Protein AF-A0A5C6Y4M3-F1 (afdb_monomer)

pLDDT: mean 87.72, std 12.0, range [37.81, 97.75]

Sequence (246 aa):
MGRNIFGIDFGSVAFAIKKIASNNAIGSYFRLHERNFQHILYEDIEKLFLFSNGKIDYKYNFNKYRGDEGITEEGTEIGQKLFYPNMPQTNFVKIPGSPIFYWVSMHTIETFQGTVLNEIAKAKAGLQTGKNALFVRDWSEVDFRKTSIKSSELSDKWFPYCKGGGNNKWYGLNSFLVDWEDNGKRIHEYNNIPLNYSGAPVRAKQFYFKEGLSYSLINSTGNFCARYIKGGGIFDNGGPTFLVMI

Nearest PDB structures (foldseek):
  8c45-assembly2_B  TM=6.248E-01  e=3.379E-14  Salmonella enterica subs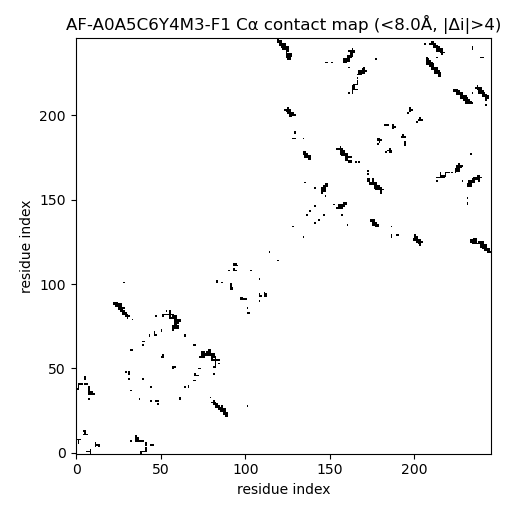p. enterica serovar Typhimurium str. D23580
  8c45-assembly1_A  TM=5.771E-01  e=3.590E-14  Salmonella enterica subsp. enterica serovar Typhimurium str. D23580
  8q56-assembly1_A-2  TM=5.219E-01  e=4.575E-14  Salmonella enterica subsp. enterica serovar Typhimurium str. D23580
  8zek-assembly1_A  TM=7.023E-01  e=1.542E-10  Escherichia coli

Radius of gyration: 26.68 Å; Cα contacts (8 Å, |Δi|>4): 438; chains: 1; bounding box: 62×32×72 Å

Foldseek 3Di:
DADDCQDLAPPNDDDDDDPDDDQQDFDKFFDLDDDRPQDEHVVLSVLSCVLLVVPQPAFAASVPDDNVVGADSNHDPDHDGTIQGGHRQVLQVLAVVSDPDRPDDPVVSVVSVDDDLVVWWDWDAAADLVDCVVWKDFCVVDDVVLECPPHLDLRHQWWFEAAADDQDAAADPRGMTTGCHPNNVVSCVVVVHDSPDQDPRGHPSVQAQAWWWWWAPDYPVPDTHIYTDRGRGTYHRRTTTTGTPD

Solvent-accessible surface area (backbone atoms only — not comparable to full-atom values): 14523 Å² total; per-residue (Å²): 130,44,84,61,91,72,13,50,66,88,66,55,76,85,80,90,81,72,101,66,93,58,90,81,39,62,43,71,47,75,49,90,67,92,58,86,77,55,88,56,55,56,72,43,46,50,48,53,50,64,53,18,61,95,31,64,84,34,18,43,40,73,88,72,64,42,87,88,79,54,74,67,81,82,52,32,98,65,51,49,67,26,35,41,69,76,39,53,56,64,59,27,67,46,34,90,91,45,55,90,69,78,86,61,54,70,68,64,47,52,58,60,71,51,82,60,62,76,83,51,29,47,80,41,57,26,38,47,72,90,43,53,90,81,41,46,41,51,61,86,77,50,68,68,92,34,30,34,85,88,45,91,54,94,80,31,33,33,28,44,27,41,55,35,50,71,77,58,59,61,51,76,72,81,50,33,24,28,57,44,32,82,81,22,45,68,49,25,61,75,67,75,46,63,82,87,60,58,47,91,47,47,21,56,58,94,54,50,38,48,42,33,40,33,27,38,70,60,60,92,82,80,61,94,30,44,22,58,40,89,36,65,28,38,40,18,55,44,10,26,27,36,32,60,71,123

Structure (mmCIF, N/CA/C/O backbone):
data_AF-A0A5C6Y4M3-F1
#
_entry.id   AF-A0A5C6Y4M3-F1
#
loop_
_atom_site.group_PDB
_atom_site.id
_atom_site.type_symbol
_atom_site.label_atom_id
_atom_site.label_alt_id
_atom_site.label_comp_id
_atom_site.label_asym_id
_atom_site.label_entity_id
_atom_site.label_seq_id
_atom_site.pdbx_PDB_ins_code
_atom_site.Cartn_x
_atom_site.Cartn_y
_atom_site.Cartn_z
_atom_site.occupancy
_atom_site.B_iso_or_equiv
_atom_site.auth_seq_id
_atom_site.auth_comp_id
_atom_site.auth_asym_id
_atom_site.auth_atom_id
_atom_site.pdbx_PDB_model_num
ATOM 1 N N . MET A 1 1 ? -3.531 -10.534 35.417 1.00 43.53 1 MET A N 1
ATOM 2 C CA . MET A 1 1 ? -4.444 -11.144 34.428 1.00 43.53 1 MET A CA 1
ATOM 3 C C . MET A 1 1 ? -5.848 -10.709 34.798 1.00 43.53 1 MET A C 1
ATOM 5 O O . MET A 1 1 ? -6.243 -10.959 35.933 1.00 43.53 1 MET A O 1
ATOM 9 N N . GLY A 1 2 ? -6.552 -10.001 33.915 1.00 37.81 2 GLY A N 1
ATOM 10 C CA . GLY A 1 2 ? -7.871 -9.440 34.213 1.00 37.81 2 GLY A CA 1
ATOM 11 C C . GLY A 1 2 ? -8.941 -10.524 34.128 1.00 37.81 2 GLY A C 1
ATOM 12 O O . GLY A 1 2 ? -9.478 -10.781 33.057 1.00 37.81 2 GLY A O 1
ATOM 13 N N . ARG A 1 3 ? -9.236 -11.185 35.249 1.00 39.69 3 ARG A N 1
ATOM 14 C CA . ARG A 1 3 ? -10.370 -12.111 35.378 1.00 39.69 3 ARG A CA 1
ATOM 15 C C . ARG A 1 3 ? -11.576 -11.305 35.856 1.00 39.69 3 ARG A C 1
ATOM 17 O O . ARG A 1 3 ? -11.486 -10.815 36.971 1.00 39.69 3 ARG A O 1
ATOM 24 N N . ASN A 1 4 ? -12.615 -11.125 35.023 1.00 38.78 4 ASN A N 1
ATOM 25 C CA . ASN A 1 4 ? -14.010 -10.733 35.351 1.00 38.78 4 ASN A CA 1
ATOM 26 C C . ASN A 1 4 ? -14.785 -10.301 34.076 1.00 38.78 4 ASN A C 1
ATOM 28 O O . ASN A 1 4 ? -14.243 -10.356 32.977 1.00 38.78 4 ASN A O 1
ATOM 32 N N . ILE A 1 5 ? -16.052 -9.877 34.228 1.00 44.84 5 ILE A N 1
ATOM 33 C CA . ILE A 1 5 ? -17.027 -9.469 33.180 1.00 44.84 5 ILE A CA 1
ATOM 34 C C . ILE A 1 5 ? -16.471 -8.437 32.174 1.00 44.84 5 ILE A C 1
ATOM 36 O O . ILE A 1 5 ? -16.882 -8.416 31.017 1.00 44.84 5 ILE A O 1
ATOM 40 N N . PHE A 1 6 ? -15.507 -7.620 32.598 1.00 48.62 6 PHE A N 1
ATOM 41 C CA . PHE A 1 6 ? -14.835 -6.606 31.780 1.00 48.62 6 PHE A CA 1
ATOM 42 C C . PHE A 1 6 ? -13.374 -6.972 31.452 1.00 48.62 6 PHE A C 1
ATOM 44 O O . PHE A 1 6 ? -12.541 -6.100 31.235 1.00 48.62 6 PHE A O 1
ATOM 51 N N . GLY A 1 7 ? -13.025 -8.261 31.456 1.00 45.09 7 GLY A N 1
ATOM 52 C CA . GLY A 1 7 ? -11.676 -8.734 31.155 1.00 45.09 7 GLY A CA 1
ATOM 53 C C . GLY A 1 7 ? -11.317 -8.587 29.675 1.00 45.09 7 GLY A C 1
ATOM 54 O O . GLY A 1 7 ? -12.019 -9.074 28.794 1.00 45.09 7 GLY A O 1
ATOM 55 N N . ILE A 1 8 ? -10.173 -7.967 29.400 1.00 55.72 8 ILE A N 1
ATOM 56 C CA . ILE A 1 8 ? -9.600 -7.829 28.051 1.00 55.72 8 ILE A CA 1
ATOM 57 C C . ILE A 1 8 ? -9.037 -9.146 27.481 1.00 55.72 8 ILE A C 1
ATOM 59 O O . ILE A 1 8 ? -8.700 -9.242 26.297 1.00 55.72 8 ILE A O 1
ATOM 63 N N . ASP A 1 9 ? -8.928 -10.169 28.328 1.00 47.44 9 ASP A N 1
ATOM 64 C CA . ASP A 1 9 ? -8.468 -11.490 27.934 1.00 47.44 9 ASP A CA 1
ATOM 65 C C . ASP A 1 9 ? -9.579 -12.150 27.093 1.00 47.44 9 ASP A C 1
ATOM 67 O O . ASP A 1 9 ? -10.699 -12.341 27.558 1.00 47.44 9 ASP A O 1
ATOM 71 N N . PHE A 1 10 ? -9.259 -12.447 25.827 1.00 45.31 10 PHE A N 1
ATOM 72 C CA . PHE A 1 10 ? -10.144 -12.974 24.768 1.00 45.31 10 PHE A CA 1
ATOM 73 C C . PHE A 1 10 ? -11.167 -12.017 24.135 1.00 45.31 10 PHE A C 1
ATOM 75 O O . PHE A 1 10 ? -12.059 -12.473 23.423 1.00 45.31 10 PHE A O 1
ATOM 82 N N . GLY A 1 11 ? -11.008 -10.699 24.284 1.00 47.62 11 GLY A N 1
ATOM 83 C CA . GLY A 1 11 ? -11.883 -9.754 23.581 1.00 47.62 11 GLY A CA 1
ATOM 84 C C . GLY A 1 11 ? -13.322 -9.804 24.091 1.00 47.62 11 GLY A C 1
ATOM 85 O O . GLY A 1 11 ? -14.257 -9.831 23.293 1.00 47.62 11 GLY A O 1
ATOM 86 N N . SER A 1 12 ? -13.502 -9.840 25.416 1.00 51.59 12 SER A N 1
ATOM 87 C CA . SER A 1 12 ? -14.826 -9.783 26.034 1.00 51.59 12 SER A CA 1
ATOM 88 C C . SER A 1 12 ? -15.532 -8.488 25.628 1.00 51.59 12 SER A C 1
ATOM 90 O O . SER A 1 12 ? -15.205 -7.400 26.097 1.00 51.59 12 SER A O 1
ATOM 92 N N . VAL A 1 13 ? -16.504 -8.611 24.726 1.00 60.28 13 VAL A N 1
ATOM 93 C CA . VAL A 1 13 ? -17.412 -7.533 24.340 1.00 60.28 13 VAL A CA 1
ATOM 94 C C . VAL A 1 13 ? -18.703 -7.728 25.124 1.00 60.28 13 VAL A C 1
ATOM 96 O O . VAL A 1 13 ? -19.425 -8.698 24.903 1.00 60.28 13 VAL A O 1
ATOM 99 N N . ALA A 1 14 ? -19.014 -6.806 26.034 1.00 64.62 14 ALA A N 1
ATOM 100 C CA . ALA A 1 14 ? -20.332 -6.742 26.652 1.00 64.62 14 ALA A CA 1
ATOM 101 C C . ALA A 1 14 ? -21.274 -5.941 25.743 1.00 64.62 14 ALA A C 1
ATOM 103 O O . ALA A 1 14 ? -20.959 -4.821 25.338 1.00 64.62 14 ALA A O 1
ATOM 104 N N . PHE A 1 15 ? -22.434 -6.507 25.418 1.00 72.56 15 PHE A N 1
ATOM 105 C CA . PHE A 1 15 ? -23.469 -5.845 24.628 1.00 72.56 15 PHE A CA 1
ATOM 106 C C . PHE A 1 15 ? -24.803 -5.860 25.371 1.00 72.56 15 PHE A C 1
ATOM 108 O O . PHE A 1 15 ? -25.206 -6.868 25.946 1.00 72.56 15 PHE A O 1
ATOM 115 N N . ALA A 1 16 ? -25.522 -4.742 25.308 1.00 75.31 16 ALA A N 1
ATOM 116 C CA . ALA A 1 16 ? -26.936 -4.682 25.643 1.00 75.31 16 ALA A CA 1
ATOM 117 C C . ALA A 1 16 ? -27.720 -4.610 24.329 1.00 75.31 16 ALA A C 1
ATOM 119 O O . ALA A 1 16 ? -27.619 -3.629 23.592 1.00 75.31 16 ALA A O 1
ATOM 120 N N . ILE A 1 17 ? -28.469 -5.667 24.006 1.00 77.44 17 ILE A N 1
ATOM 121 C CA . ILE A 1 17 ? -29.239 -5.756 22.760 1.00 77.44 17 ILE A CA 1
ATOM 122 C C . ILE A 1 17 ? -30.721 -5.600 23.077 1.00 77.44 17 ILE A C 1
ATOM 124 O O . ILE A 1 17 ? -31.262 -6.254 23.967 1.00 77.44 17 ILE A O 1
ATOM 128 N N . LYS A 1 18 ? -31.404 -4.773 22.287 1.00 78.94 18 LYS A N 1
ATOM 129 C CA . LYS A 1 18 ? -32.864 -4.729 22.255 1.00 78.94 18 LYS A CA 1
ATOM 130 C C . LYS A 1 18 ? -33.351 -5.677 21.159 1.00 78.94 18 LYS A C 1
ATOM 132 O O . LYS A 1 18 ? -32.895 -5.574 20.025 1.00 78.94 18 LYS A O 1
ATOM 137 N N . LYS A 1 19 ? -34.283 -6.585 21.471 1.00 81.94 19 LYS A N 1
ATOM 138 C CA . LYS A 1 19 ? -34.870 -7.538 20.506 1.00 81.94 19 LYS A CA 1
ATOM 139 C C . LYS A 1 19 ? -35.819 -6.827 19.525 1.00 81.94 19 LYS A C 1
ATOM 141 O O . LYS A 1 19 ? -37.033 -6.985 19.605 1.00 81.94 19 LYS A O 1
ATOM 146 N N . ILE A 1 20 ? -35.272 -5.996 18.639 1.00 80.12 20 ILE A N 1
ATOM 147 C CA . ILE A 1 20 ? -36.002 -5.234 17.620 1.00 80.12 20 ILE A CA 1
ATOM 148 C C . ILE A 1 20 ? -35.180 -5.226 16.331 1.00 80.12 20 ILE A C 1
ATOM 150 O O . ILE A 1 20 ? -34.016 -4.835 16.344 1.00 80.12 20 ILE A O 1
ATOM 154 N N . ALA A 1 21 ? -35.801 -5.602 15.213 1.00 78.88 21 ALA A N 1
ATOM 155 C CA . ALA A 1 21 ? -35.244 -5.371 13.886 1.00 78.88 21 ALA A CA 1
ATOM 156 C C . ALA A 1 21 ? -35.621 -3.953 13.430 1.00 78.88 21 ALA A C 1
ATOM 158 O O . ALA A 1 21 ? -36.802 -3.622 13.343 1.00 78.88 21 ALA A O 1
ATOM 159 N N . SER A 1 22 ? -34.628 -3.099 13.183 1.00 84.75 22 SER A N 1
ATOM 160 C CA . SER A 1 22 ? -34.846 -1.733 12.701 1.00 84.75 22 SER A CA 1
ATOM 161 C C . SER A 1 22 ? -33.682 -1.273 11.834 1.00 84.75 22 SER A C 1
ATOM 163 O O . SER A 1 22 ? -32.528 -1.344 12.251 1.00 84.75 22 SER A O 1
ATOM 165 N N . ASN A 1 23 ? -33.994 -0.724 10.660 1.00 83.56 23 ASN A N 1
ATOM 166 C CA . ASN A 1 23 ? -33.001 -0.100 9.778 1.00 83.56 23 ASN A CA 1
ATOM 167 C C . ASN A 1 23 ? -32.484 1.240 10.327 1.00 83.56 23 ASN A C 1
ATOM 169 O O . ASN A 1 23 ? -31.436 1.716 9.902 1.00 83.56 23 ASN A O 1
ATOM 173 N N . ASN A 1 24 ? -33.188 1.813 11.308 1.00 89.00 24 ASN A N 1
ATOM 174 C CA . ASN A 1 24 ? -32.801 3.039 12.006 1.00 89.00 24 ASN A CA 1
ATOM 175 C C . ASN A 1 24 ? -32.163 2.737 13.372 1.00 89.00 24 ASN A C 1
ATOM 177 O O . ASN A 1 24 ? -32.081 3.618 14.226 1.00 89.00 24 ASN A O 1
ATOM 181 N N . ALA A 1 25 ? -31.762 1.484 13.618 1.00 90.12 25 ALA A N 1
ATOM 182 C CA . ALA A 1 25 ? -31.087 1.121 14.853 1.00 90.12 25 ALA A CA 1
ATOM 183 C C . ALA A 1 25 ? -29.758 1.879 14.969 1.00 90.12 25 ALA A C 1
ATOM 185 O O . ALA A 1 25 ? -28.919 1.848 14.065 1.00 90.12 25 ALA A O 1
ATOM 186 N N . ILE A 1 26 ? -29.567 2.519 16.118 1.00 91.75 26 ILE A N 1
ATOM 187 C CA . ILE A 1 26 ? -28.319 3.164 16.511 1.00 91.75 26 ILE A CA 1
ATOM 188 C C . ILE A 1 26 ? -27.758 2.465 17.745 1.00 91.75 26 ILE A C 1
ATOM 190 O O . ILE A 1 26 ? -28.511 1.985 18.593 1.00 91.75 26 ILE A O 1
ATOM 194 N N . GLY A 1 27 ? -26.435 2.391 17.826 1.00 90.75 27 GLY A N 1
ATOM 195 C CA . GLY A 1 27 ? -25.715 1.837 18.965 1.00 90.75 27 GLY A CA 1
ATOM 196 C C . GLY A 1 27 ? -24.754 2.856 19.557 1.00 90.75 27 GLY A C 1
ATOM 197 O O . GLY A 1 27 ? -24.280 3.758 18.864 1.00 90.75 27 GLY A O 1
ATOM 198 N N . SER A 1 28 ? -24.459 2.678 20.839 1.00 92.62 28 SER A N 1
ATOM 199 C CA . SER A 1 28 ? -23.389 3.386 21.533 1.00 92.62 28 SER A CA 1
ATOM 200 C C . SER A 1 28 ? -22.317 2.380 21.912 1.00 92.62 28 SER A C 1
ATOM 202 O O . SER A 1 28 ? -22.627 1.332 22.478 1.00 92.62 28 SER A O 1
ATOM 204 N N . TYR A 1 29 ? -21.068 2.692 21.588 1.00 91.88 29 TYR A N 1
ATOM 205 C CA . TYR A 1 29 ? -19.949 1.770 21.747 1.00 91.88 29 TYR A CA 1
ATOM 206 C C . TYR A 1 29 ? -18.833 2.375 22.579 1.00 91.88 29 TYR A C 1
ATOM 208 O O . TYR A 1 29 ? -18.600 3.584 22.547 1.00 91.88 29 TYR A O 1
ATOM 216 N N . PHE A 1 30 ? -18.115 1.502 23.281 1.00 91.75 30 PHE A N 1
ATOM 217 C CA . PHE A 1 30 ? -17.005 1.870 24.145 1.00 91.75 30 PHE A CA 1
ATOM 218 C C . PHE A 1 30 ? -15.740 1.137 23.720 1.00 91.75 30 PHE A C 1
ATOM 220 O O . PHE A 1 30 ? -15.765 -0.071 23.495 1.00 91.75 30 PHE A O 1
ATOM 227 N N . ARG A 1 31 ? -14.622 1.849 23.599 1.00 90.25 31 ARG A N 1
ATOM 228 C CA . ARG A 1 31 ? -13.303 1.264 23.332 1.00 90.25 31 ARG A CA 1
ATOM 229 C C . ARG A 1 31 ? -12.427 1.372 24.573 1.00 90.25 31 ARG A C 1
ATOM 231 O O . ARG A 1 31 ? -11.609 2.273 24.675 1.00 90.25 31 ARG A O 1
ATOM 238 N N . LEU A 1 32 ? -12.620 0.454 25.515 1.00 90.38 32 LEU A N 1
ATOM 239 C CA . LEU A 1 32 ? -11.992 0.500 26.844 1.00 90.38 32 LEU A CA 1
ATOM 240 C C . LEU A 1 32 ? -10.573 -0.094 26.886 1.00 90.38 32 LEU A C 1
ATOM 242 O O . LEU A 1 32 ? -10.032 -0.326 27.962 1.00 90.38 32 LEU A O 1
ATOM 246 N N . HIS A 1 33 ? -9.973 -0.349 25.724 1.00 87.44 33 HIS A N 1
ATOM 247 C CA . HIS A 1 33 ? -8.602 -0.821 25.594 1.00 87.44 33 HIS A CA 1
ATOM 248 C C . HIS A 1 33 ? -8.018 -0.509 24.211 1.00 87.44 33 HIS A C 1
ATOM 250 O O . HIS A 1 33 ? -8.746 -0.387 23.219 1.00 87.44 33 HIS A O 1
ATOM 256 N N . GLU A 1 34 ? -6.687 -0.446 24.121 1.00 85.50 34 GLU A N 1
ATOM 257 C CA . GLU A 1 34 ? -6.001 -0.111 22.870 1.00 85.50 34 GLU A CA 1
ATOM 258 C C . GLU A 1 34 ? -5.626 -1.349 22.048 1.00 85.50 34 GLU A C 1
ATOM 260 O O . GLU A 1 34 ? -5.798 -1.356 20.824 1.00 85.50 34 GLU A O 1
ATOM 265 N N . ARG A 1 35 ? -5.146 -2.404 22.716 1.00 80.69 35 ARG A N 1
ATOM 266 C CA . ARG A 1 35 ? -4.603 -3.620 22.089 1.00 80.69 35 ARG A CA 1
ATOM 267 C C . ARG A 1 35 ? -5.063 -4.886 22.803 1.00 80.69 35 ARG A C 1
ATOM 269 O O . ARG A 1 35 ? -5.410 -4.845 23.978 1.00 80.69 35 ARG A O 1
ATOM 276 N N . ASN A 1 36 ? -5.023 -6.010 22.095 1.00 73.06 36 ASN A N 1
ATOM 277 C CA . ASN A 1 36 ? -5.262 -7.322 22.696 1.00 73.06 36 ASN A CA 1
ATOM 278 C C . ASN A 1 36 ? -4.203 -7.608 23.775 1.00 73.06 36 ASN A C 1
ATOM 280 O O . ASN A 1 36 ? -3.047 -7.208 23.619 1.00 73.06 36 ASN A O 1
ATOM 284 N N . PHE A 1 37 ? -4.592 -8.308 24.845 1.00 71.38 37 PHE A N 1
ATOM 285 C CA . PHE A 1 37 ? -3.710 -8.691 25.961 1.00 71.38 37 PHE A CA 1
ATOM 286 C C . PHE A 1 37 ? -3.059 -7.515 26.715 1.00 71.38 37 PHE A C 1
ATOM 288 O O . PHE A 1 37 ? -1.942 -7.620 27.221 1.00 71.38 37 PHE A O 1
ATOM 295 N N . GLN A 1 38 ? -3.739 -6.371 26.802 1.00 78.94 38 GLN A N 1
ATOM 296 C CA . GLN A 1 38 ? -3.293 -5.250 27.628 1.00 78.94 38 GLN A CA 1
ATOM 297 C C . GLN A 1 38 ? -3.811 -5.383 29.059 1.00 78.94 38 GLN A C 1
ATOM 299 O O . GLN A 1 38 ? -5.000 -5.262 29.301 1.00 78.94 38 GLN A O 1
ATOM 304 N N . HIS A 1 39 ? -2.923 -5.588 30.028 1.00 82.69 39 HIS A N 1
ATOM 305 C CA . HIS A 1 39 ? -3.339 -5.711 31.422 1.00 82.69 39 HIS A CA 1
ATOM 306 C C . HIS A 1 39 ? -3.865 -4.381 31.989 1.00 82.69 39 HIS A C 1
ATOM 308 O O . HIS A 1 39 ? -3.091 -3.441 32.157 1.00 82.69 39 HIS A O 1
ATOM 314 N N . ILE A 1 40 ? -5.157 -4.335 32.318 1.00 87.00 40 ILE A N 1
ATOM 315 C CA . ILE A 1 40 ? -5.829 -3.234 33.022 1.00 87.00 40 ILE A CA 1
ATOM 316 C C . ILE A 1 40 ? -6.649 -3.856 34.156 1.00 87.00 40 ILE A C 1
ATOM 318 O O . ILE A 1 40 ? -7.274 -4.902 33.956 1.00 87.00 40 ILE A O 1
ATOM 322 N N . LEU A 1 41 ? -6.602 -3.261 35.350 1.00 87.62 41 LEU A N 1
ATOM 323 C CA . LEU A 1 41 ? -7.431 -3.685 36.480 1.00 87.62 41 LEU A CA 1
ATOM 324 C C . LEU A 1 41 ? -8.915 -3.490 36.138 1.00 87.62 41 LEU A C 1
ATOM 326 O O . LEU A 1 41 ? -9.281 -2.538 35.451 1.00 87.62 41 LEU A O 1
ATOM 330 N N . TYR A 1 42 ? -9.782 -4.401 36.580 1.00 85.75 42 TYR A N 1
ATOM 331 C CA . TYR A 1 42 ? -11.191 -4.361 36.174 1.00 85.75 42 TYR A CA 1
ATOM 332 C C . TYR A 1 42 ? -11.918 -3.148 36.772 1.00 85.75 42 TYR A C 1
ATOM 334 O O . TYR A 1 42 ? -12.774 -2.574 36.104 1.00 85.75 42 TYR A O 1
ATOM 342 N N . GLU A 1 43 ? -11.521 -2.705 37.967 1.00 87.94 43 GLU A N 1
ATOM 343 C CA . GLU A 1 43 ? -11.998 -1.476 38.611 1.00 87.94 43 GLU A CA 1
ATOM 344 C C . GLU A 1 43 ? -11.643 -0.232 37.787 1.00 87.94 43 GLU A C 1
ATOM 346 O O . GLU A 1 43 ? -12.392 0.740 37.727 1.00 87.94 43 GLU A O 1
ATOM 351 N N . ASP A 1 44 ? -10.498 -0.258 37.112 1.00 91.62 44 ASP A N 1
ATOM 352 C CA . ASP A 1 44 ? -10.061 0.834 36.250 1.00 91.62 44 ASP A CA 1
ATOM 353 C C . ASP A 1 44 ? -10.772 0.809 34.891 1.00 91.62 44 ASP A C 1
ATOM 355 O O . ASP A 1 44 ? -11.078 1.864 34.338 1.00 91.62 44 ASP A O 1
ATOM 359 N N . ILE A 1 45 ? -11.116 -0.373 34.372 1.00 89.62 45 ILE A N 1
ATOM 360 C CA . ILE A 1 45 ? -11.985 -0.499 33.191 1.00 89.62 45 ILE A CA 1
ATOM 361 C C . ILE A 1 45 ? -13.394 0.028 33.503 1.00 89.62 45 ILE A C 1
ATOM 363 O O . ILE A 1 45 ? -13.975 0.745 32.685 1.00 89.62 45 ILE A O 1
ATOM 367 N N . GLU A 1 46 ? -13.925 -0.277 34.688 1.00 89.75 46 GLU A N 1
ATOM 368 C CA . GLU A 1 46 ? -15.189 0.278 35.181 1.00 89.75 46 GLU A CA 1
ATOM 369 C C . GLU A 1 46 ? -15.135 1.811 35.247 1.00 89.75 46 GLU A C 1
ATOM 371 O O . GLU A 1 46 ? -16.007 2.479 34.685 1.00 89.75 46 GLU A O 1
ATOM 376 N N . LYS A 1 47 ? -14.081 2.386 35.840 1.00 93.12 47 LYS A N 1
ATOM 377 C CA . LYS A 1 47 ? -13.865 3.844 35.848 1.00 93.12 47 LYS A CA 1
ATOM 378 C C . LYS A 1 47 ? -13.818 4.427 34.439 1.00 93.12 47 LYS A C 1
ATOM 380 O O . LYS A 1 47 ? -14.502 5.409 34.172 1.00 93.12 47 LYS A O 1
ATOM 385 N N . LEU A 1 48 ? -13.064 3.820 33.517 1.00 93.62 48 LEU A N 1
ATOM 386 C CA . LEU A 1 48 ? -12.996 4.274 32.121 1.00 93.62 48 LEU A CA 1
ATOM 387 C C . LEU A 1 48 ? -14.379 4.287 31.459 1.00 93.62 48 LEU A C 1
ATOM 389 O O . LEU A 1 48 ? -14.705 5.231 30.737 1.00 93.62 48 LEU A O 1
ATOM 393 N N . PHE A 1 49 ? -15.206 3.269 31.706 1.00 92.56 49 PHE A N 1
ATOM 394 C CA . PHE A 1 49 ? -16.587 3.243 31.228 1.00 92.56 49 PHE A CA 1
ATOM 395 C C . PHE A 1 49 ? -17.407 4.392 31.825 1.00 92.56 49 PHE A C 1
ATOM 397 O O . PHE A 1 49 ? -17.990 5.170 31.071 1.00 92.56 49 PHE A O 1
ATOM 404 N N . LEU A 1 50 ? -17.413 4.540 33.152 1.00 94.50 50 LEU A N 1
ATOM 405 C CA . LEU A 1 50 ? -18.194 5.567 33.847 1.00 94.50 50 LEU A CA 1
ATOM 406 C C . LEU A 1 50 ? -17.776 6.987 33.444 1.00 94.50 50 LEU A C 1
ATOM 408 O O . LEU A 1 50 ? -18.635 7.813 33.142 1.00 94.50 50 LEU A O 1
ATOM 412 N N . PHE A 1 51 ? -16.472 7.261 33.375 1.00 95.56 51 PHE A N 1
ATOM 413 C CA . PHE A 1 51 ? -15.945 8.580 33.024 1.00 95.56 51 PHE A CA 1
ATOM 414 C C . PHE A 1 51 ? -16.170 8.941 31.557 1.00 95.56 51 PHE A C 1
ATOM 416 O O . PHE A 1 51 ? -16.401 10.110 31.254 1.00 95.56 51 PHE A O 1
ATOM 423 N N . SER A 1 52 ? -16.135 7.964 30.645 1.00 95.06 52 SER A N 1
ATOM 424 C CA . SER A 1 52 ? -16.351 8.213 29.213 1.00 95.06 52 SER A CA 1
ATOM 425 C C . SER A 1 52 ? -17.824 8.213 28.794 1.00 95.06 52 SER A C 1
ATOM 427 O O . SER A 1 52 ? -18.158 8.763 27.742 1.00 95.06 52 SER A O 1
ATOM 429 N N . ASN A 1 53 ? -18.724 7.624 29.584 1.00 94.31 53 ASN A N 1
ATOM 430 C CA . ASN A 1 53 ? -20.137 7.504 29.233 1.00 94.31 53 ASN A CA 1
ATOM 431 C C . ASN A 1 53 ? -20.796 8.881 29.049 1.00 94.31 53 ASN A C 1
ATOM 433 O O . ASN A 1 53 ? -20.810 9.714 29.950 1.00 94.31 53 ASN A O 1
ATOM 437 N N . GLY A 1 54 ? -21.330 9.133 27.851 1.00 94.56 54 GLY A N 1
ATOM 438 C CA . GLY A 1 54 ? -21.907 10.430 27.484 1.00 94.56 54 GLY A CA 1
ATOM 439 C C . GLY A 1 54 ? -20.882 11.522 27.145 1.00 94.56 54 GLY A C 1
ATOM 440 O O . GLY A 1 54 ? -21.276 12.563 26.622 1.00 94.56 54 GLY A O 1
ATOM 441 N N . LYS A 1 55 ? -19.578 11.297 27.361 1.00 95.44 55 LYS A N 1
ATOM 442 C CA . LYS A 1 55 ? -18.504 12.277 27.120 1.00 95.44 55 LYS A CA 1
ATOM 443 C C . LYS A 1 55 ? -17.740 11.939 25.830 1.00 95.44 55 LYS A C 1
ATOM 445 O O . LYS A 1 55 ? -16.780 11.174 25.831 1.00 95.44 55 LYS A O 1
ATOM 450 N N . ILE A 1 56 ? -18.161 12.527 24.705 1.00 93.75 56 ILE A N 1
ATOM 451 C CA . ILE A 1 56 ? -17.603 12.263 23.356 1.00 93.75 56 ILE A CA 1
ATOM 452 C C . ILE A 1 56 ? -16.107 12.598 23.257 1.00 93.75 56 ILE A C 1
ATOM 454 O O . ILE A 1 56 ? -15.373 11.920 22.532 1.00 93.75 56 ILE A O 1
ATOM 458 N N . ASP A 1 57 ? -15.672 13.626 23.982 1.00 95.00 57 ASP A N 1
ATOM 459 C CA . ASP A 1 57 ? -14.298 14.127 23.948 1.00 95.00 57 ASP A CA 1
ATOM 460 C C . ASP A 1 57 ? -13.384 13.464 24.983 1.00 95.00 57 ASP A C 1
ATOM 462 O O . ASP A 1 57 ? -12.182 13.732 24.984 1.00 95.00 57 ASP A O 1
ATOM 466 N N . TYR A 1 58 ? -13.918 12.565 25.824 1.00 96.12 58 TYR A N 1
ATOM 467 C CA . TYR A 1 58 ? -13.102 11.816 26.773 1.00 96.12 58 TYR A CA 1
ATOM 468 C C . TYR A 1 58 ? -12.113 10.919 26.027 1.00 96.12 58 TYR A C 1
ATOM 470 O O . TYR A 1 58 ? -12.482 10.087 25.182 1.00 96.12 58 TYR A O 1
ATOM 478 N N . LYS A 1 59 ? -10.837 11.081 26.373 1.00 96.00 59 LYS A N 1
ATOM 479 C CA . LYS A 1 59 ? -9.723 10.331 25.807 1.00 96.00 59 LYS A CA 1
ATOM 480 C C . LYS A 1 59 ? -8.868 9.749 26.913 1.00 96.00 59 LYS A C 1
ATOM 482 O O . LYS A 1 59 ? -8.730 10.344 27.977 1.00 96.00 59 LYS A O 1
ATOM 487 N N . TYR A 1 60 ? -8.257 8.606 26.629 1.00 95.25 60 TYR A N 1
ATOM 488 C CA . TYR A 1 60 ? -7.288 7.997 27.530 1.00 95.25 60 TYR A CA 1
ATOM 489 C C . TYR A 1 60 ? -6.091 7.426 26.763 1.00 95.25 60 TYR A C 1
ATOM 491 O O . TYR A 1 60 ? -6.239 6.825 25.695 1.00 95.25 60 TYR A O 1
ATOM 499 N N . ASN A 1 61 ? -4.886 7.633 27.292 1.00 94.62 61 ASN A N 1
ATOM 500 C CA . ASN A 1 61 ? -3.645 7.100 26.746 1.00 94.62 61 ASN A CA 1
ATOM 501 C C . ASN A 1 61 ? -3.251 5.838 27.499 1.00 94.62 61 ASN A C 1
ATOM 503 O O . ASN A 1 61 ? -2.583 5.890 28.532 1.00 94.62 61 ASN A O 1
ATOM 507 N N . PHE A 1 62 ? -3.598 4.694 26.927 1.00 91.88 62 PHE A N 1
ATOM 508 C CA . PHE A 1 62 ? -3.348 3.401 27.544 1.00 91.88 62 PHE A CA 1
ATOM 509 C C . PHE A 1 62 ? -1.857 3.051 27.706 1.00 91.88 62 PHE A C 1
ATOM 511 O O . PHE A 1 62 ? -1.526 2.168 28.494 1.00 91.88 62 PHE A O 1
ATOM 518 N N . ASN A 1 63 ? -0.937 3.754 27.033 1.00 91.25 63 ASN A N 1
ATOM 519 C CA . ASN A 1 63 ? 0.507 3.585 27.250 1.00 91.25 63 ASN A CA 1
ATOM 520 C C . ASN A 1 63 ? 0.985 4.209 28.574 1.00 91.25 63 ASN A C 1
ATOM 522 O O . ASN A 1 63 ? 2.026 3.817 29.115 1.00 91.25 63 ASN A O 1
ATOM 526 N N . LYS A 1 64 ? 0.218 5.163 29.117 1.00 89.88 64 LYS A N 1
ATOM 527 C CA . LYS A 1 64 ? 0.481 5.783 30.421 1.00 89.88 64 LYS A CA 1
ATOM 528 C C . LYS A 1 64 ? -0.103 4.998 31.592 1.00 89.88 64 LYS A C 1
ATOM 530 O O . LYS A 1 64 ? 0.253 5.301 32.717 1.00 89.88 64 LYS A O 1
ATOM 535 N N . TYR A 1 65 ? -0.936 3.987 31.344 1.00 90.75 65 TYR A N 1
ATOM 536 C CA . TYR A 1 65 ? -1.570 3.229 32.417 1.00 90.75 65 TYR A CA 1
ATOM 537 C C . TYR A 1 65 ? -0.539 2.562 33.339 1.00 90.75 65 TYR A C 1
ATOM 539 O O . TYR A 1 65 ? 0.377 1.873 32.871 1.00 90.75 65 TYR A O 1
ATOM 547 N N . ARG A 1 66 ? -0.706 2.764 34.645 1.00 87.94 66 ARG A N 1
ATOM 548 C CA . ARG A 1 66 ? 0.045 2.127 35.728 1.00 87.94 66 ARG A CA 1
ATOM 549 C C . ARG A 1 66 ? -0.982 1.662 36.758 1.00 87.94 66 ARG A C 1
ATOM 551 O O . ARG A 1 66 ? -1.812 2.453 37.188 1.00 87.94 66 ARG A O 1
ATOM 558 N N . GLY A 1 67 ? -0.994 0.366 37.073 1.00 84.38 67 GLY A N 1
ATOM 559 C CA . GLY A 1 67 ? -2.070 -0.232 37.878 1.00 84.38 67 GLY A CA 1
ATOM 560 C C . GLY A 1 67 ? -2.141 0.287 39.319 1.00 84.38 67 GLY A C 1
ATOM 561 O O . GLY A 1 67 ? -3.186 0.205 39.946 1.00 84.38 67 GLY A O 1
ATOM 562 N N . ASP A 1 68 ? -1.041 0.824 39.831 1.00 85.44 68 ASP A N 1
ATOM 563 C CA . ASP A 1 68 ? -0.920 1.496 41.123 1.00 85.44 68 ASP A CA 1
ATOM 564 C C . ASP A 1 68 ? -1.410 2.954 41.102 1.00 85.44 68 ASP A C 1
ATOM 566 O O . ASP A 1 68 ? -1.968 3.416 42.093 1.00 85.44 68 ASP A O 1
ATOM 570 N N . GLU A 1 69 ? -1.254 3.665 39.981 1.00 84.62 69 GLU A N 1
ATOM 571 C CA . GLU A 1 69 ? -1.741 5.047 39.816 1.00 84.62 69 GLU A CA 1
ATOM 572 C C . GLU A 1 69 ? -3.241 5.110 39.461 1.00 84.62 69 GLU A C 1
ATOM 574 O O . GLU A 1 69 ? -3.924 6.081 39.790 1.00 84.62 69 GLU A O 1
ATOM 579 N N . GLY A 1 70 ? -3.772 4.070 38.809 1.00 85.12 70 GLY A N 1
ATOM 580 C CA . GLY A 1 70 ? -5.179 3.972 38.416 1.00 85.12 70 GLY A CA 1
ATOM 581 C C . GLY A 1 70 ? -5.585 4.903 37.261 1.00 85.12 70 GLY A C 1
ATOM 582 O O . GLY A 1 70 ? -4.782 5.260 36.396 1.00 85.12 70 GLY A O 1
ATOM 583 N N . ILE A 1 71 ? -6.876 5.261 37.213 1.00 90.38 71 ILE A N 1
ATOM 584 C CA . ILE A 1 71 ? -7.501 6.115 36.183 1.00 90.38 71 ILE A CA 1
ATOM 585 C C . ILE A 1 71 ? -8.144 7.344 36.830 1.00 90.38 71 ILE A C 1
ATOM 587 O O . ILE A 1 71 ? -8.839 7.211 37.840 1.00 90.38 71 ILE A O 1
ATOM 591 N N . THR A 1 72 ? -7.983 8.512 36.205 1.00 88.62 72 THR A N 1
ATOM 592 C CA . THR A 1 72 ? -8.598 9.780 36.625 1.00 88.62 72 THR A CA 1
ATOM 593 C C . THR A 1 72 ? -9.815 10.159 35.768 1.00 88.62 72 THR A C 1
ATOM 595 O O . THR A 1 72 ? -9.962 9.715 34.619 1.00 88.62 72 THR A O 1
ATOM 598 N N . GLU A 1 73 ? -10.701 10.994 36.319 1.00 92.19 73 GLU A N 1
ATOM 599 C CA . GLU A 1 73 ? -11.936 11.426 35.646 1.00 92.19 73 GLU A CA 1
ATOM 600 C C . GLU A 1 73 ? -11.678 12.397 34.484 1.00 92.19 73 GLU A C 1
ATOM 602 O O . GLU A 1 73 ? -12.472 12.472 33.545 1.00 92.19 73 GLU A O 1
ATOM 607 N N . GLU A 1 74 ? -10.560 13.117 34.499 1.00 92.06 74 GLU A N 1
ATOM 608 C CA . GLU A 1 74 ? -10.189 14.068 33.448 1.00 92.06 74 GLU A CA 1
ATOM 609 C C . GLU A 1 74 ? -9.669 13.366 32.184 1.00 92.06 74 GLU A C 1
ATOM 611 O O . GLU A 1 74 ? -9.632 13.962 31.107 1.00 92.06 74 GLU A O 1
ATOM 616 N N . GLY A 1 75 ? -9.279 12.092 32.295 1.00 92.06 75 GLY A N 1
ATOM 617 C CA . GLY A 1 75 ? -8.657 11.349 31.205 1.00 92.06 75 GLY A CA 1
ATOM 618 C C . GLY A 1 75 ? -7.272 11.898 30.850 1.00 92.06 75 GLY A C 1
ATOM 619 O O . GLY A 1 75 ? -6.508 12.330 31.712 1.00 92.06 75 GLY A O 1
ATOM 620 N N . THR A 1 76 ? -6.909 11.851 29.569 1.00 93.44 76 THR A N 1
ATOM 621 C CA . THR A 1 76 ? -5.623 12.354 29.067 1.00 93.44 76 THR A CA 1
ATOM 622 C C . THR A 1 76 ? -5.810 13.289 27.875 1.00 93.44 76 THR A C 1
ATOM 624 O O . THR A 1 76 ? -6.623 13.032 26.993 1.00 93.44 76 THR A O 1
ATOM 627 N N . GLU A 1 77 ? -4.981 14.335 27.792 1.00 91.31 77 GLU A N 1
ATOM 628 C CA . GLU A 1 77 ? -5.011 15.324 26.698 1.00 91.31 77 GLU A CA 1
ATOM 629 C C . GLU A 1 77 ? -4.869 14.676 25.307 1.00 91.31 77 GLU A C 1
ATOM 631 O O . GLU A 1 77 ? -5.638 14.933 24.379 1.00 91.31 77 GLU A O 1
ATOM 636 N N . ILE A 1 78 ? -3.897 13.771 25.185 1.00 92.94 78 ILE A N 1
ATOM 637 C CA . ILE A 1 78 ? -3.679 12.933 24.006 1.00 92.94 78 ILE A CA 1
AT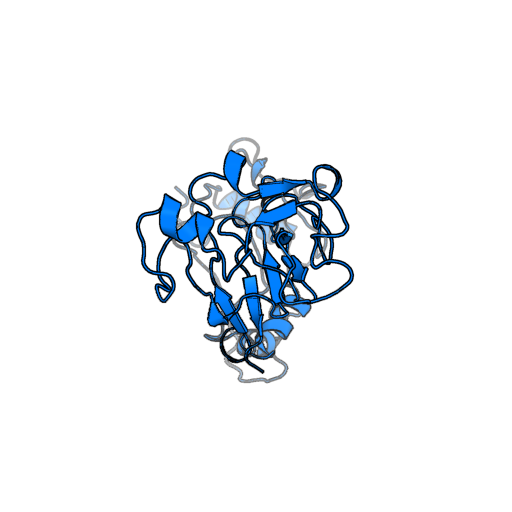OM 638 C C . ILE A 1 78 ? -4.086 11.523 24.384 1.00 92.94 78 ILE A C 1
ATOM 640 O O . ILE A 1 78 ? -3.695 11.046 25.444 1.00 92.94 78 ILE A O 1
ATOM 644 N N . GLY A 1 79 ? -4.827 10.837 23.525 1.00 93.38 79 GLY A N 1
ATOM 645 C CA . GLY A 1 79 ? -5.236 9.467 23.779 1.00 93.38 79 GLY A CA 1
ATOM 646 C C . GLY A 1 79 ? -6.252 8.974 22.767 1.00 93.38 79 GLY A C 1
ATOM 647 O O . GLY A 1 79 ? -6.629 9.672 21.822 1.00 93.38 79 GLY A O 1
ATOM 648 N N . GLN A 1 80 ? -6.702 7.752 22.990 1.00 92.69 80 GLN A N 1
ATOM 649 C CA . GLN A 1 80 ? -7.779 7.153 22.230 1.00 92.69 80 GLN A CA 1
ATOM 650 C C . GLN A 1 80 ? -9.120 7.689 22.720 1.00 92.69 80 GLN A C 1
ATOM 652 O O . GLN A 1 80 ? -9.334 7.796 23.921 1.00 92.69 80 GLN A O 1
ATOM 657 N N . LYS A 1 81 ? -10.034 7.990 21.793 1.00 94.38 81 LYS A N 1
ATOM 658 C CA . LYS A 1 81 ? -11.438 8.261 22.116 1.00 94.38 81 LYS A CA 1
ATOM 659 C C . LYS A 1 81 ? -12.119 6.975 22.575 1.00 94.38 81 LYS A C 1
ATOM 661 O O . LYS A 1 81 ? -12.007 5.950 21.893 1.00 94.38 81 LYS A O 1
ATOM 666 N N . LEU A 1 82 ? -12.838 7.049 23.692 1.00 94.00 82 LEU A N 1
ATOM 667 C CA . LEU A 1 82 ? -13.478 5.881 24.299 1.00 94.00 82 LEU A CA 1
ATOM 668 C C . LEU A 1 82 ? -14.944 5.723 23.901 1.00 94.00 82 LEU A C 1
ATOM 670 O O . LEU A 1 82 ? -15.355 4.593 23.672 1.00 94.00 82 LEU A O 1
ATOM 674 N N . PHE A 1 83 ? -15.713 6.809 23.783 1.00 95.06 83 PHE A N 1
ATOM 675 C CA . PHE A 1 83 ? -17.166 6.744 23.600 1.00 95.06 83 PHE A CA 1
ATOM 676 C C . PHE A 1 83 ? -17.621 7.114 22.182 1.00 95.06 83 PHE A C 1
ATOM 678 O O . PHE A 1 83 ? -17.313 8.194 21.677 1.00 95.06 83 PHE A O 1
ATOM 685 N N . TYR A 1 84 ? -18.393 6.233 21.544 1.00 94.12 84 TYR A N 1
ATOM 686 C CA . TYR A 1 84 ? -18.884 6.368 20.168 1.00 94.12 84 TYR A CA 1
ATOM 687 C C . TYR A 1 84 ? -20.418 6.270 20.150 1.00 94.12 84 TYR A C 1
ATOM 689 O O . TYR A 1 84 ? -20.951 5.166 20.009 1.00 94.12 84 TYR A O 1
ATOM 697 N N . PRO A 1 85 ? -21.142 7.390 20.336 1.00 94.25 85 PRO A N 1
ATOM 698 C CA . PRO A 1 85 ? -22.601 7.392 20.357 1.00 94.25 85 PRO A CA 1
ATOM 699 C C . PRO A 1 85 ? -23.214 7.410 18.956 1.00 94.25 85 PRO A C 1
ATOM 701 O O . PRO A 1 85 ? -22.578 7.826 17.988 1.00 94.25 85 PRO A O 1
ATOM 704 N N . ASN A 1 86 ? -24.501 7.059 18.887 1.00 92.94 86 ASN A N 1
ATOM 705 C CA . ASN A 1 86 ? -25.364 7.255 17.717 1.00 92.94 86 ASN A CA 1
ATOM 706 C C . ASN A 1 86 ? -24.851 6.591 16.428 1.00 92.94 86 ASN A C 1
ATOM 708 O O . ASN A 1 86 ? -25.097 7.094 15.336 1.00 92.94 86 ASN A O 1
ATOM 712 N N . MET A 1 87 ? -24.153 5.459 16.539 1.00 92.06 87 MET A N 1
ATOM 713 C CA . MET A 1 87 ? -23.611 4.737 15.388 1.00 92.06 87 MET A CA 1
ATOM 714 C C . MET A 1 87 ? -24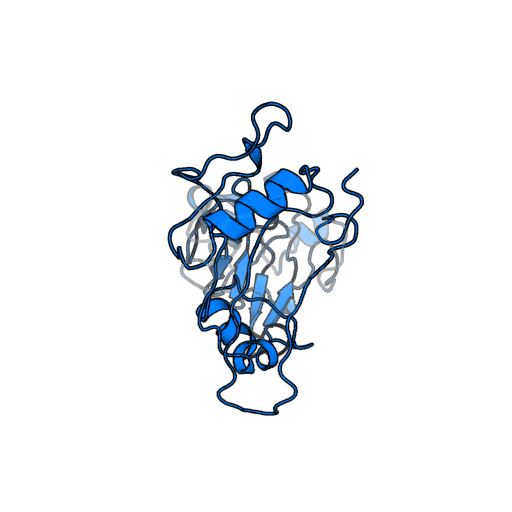.710 3.922 14.692 1.00 92.06 87 MET A C 1
ATOM 716 O O . MET A 1 87 ? -25.225 2.978 15.305 1.00 92.06 87 MET A O 1
ATOM 720 N N . PRO A 1 88 ? -25.065 4.223 13.425 1.00 92.56 88 PRO A N 1
ATOM 721 C CA . PRO A 1 88 ? -26.048 3.437 12.684 1.00 92.56 88 PRO A CA 1
ATOM 722 C C . PRO A 1 88 ? -25.574 1.993 12.504 1.00 92.56 88 PRO A C 1
ATOM 724 O O . PRO A 1 88 ? -24.496 1.754 11.959 1.00 92.56 88 PRO A O 1
ATOM 727 N N . GLN A 1 89 ? -26.389 1.019 12.915 1.00 89.75 89 GLN A N 1
ATOM 728 C CA . GLN A 1 89 ? -26.047 -0.409 12.803 1.00 89.75 89 GLN A CA 1
ATOM 729 C C . GLN A 1 89 ? -25.882 -0.860 11.347 1.00 89.75 89 GLN A C 1
ATOM 731 O O . GLN A 1 89 ? -25.105 -1.764 11.045 1.00 89.75 89 GLN A O 1
ATOM 736 N N . THR A 1 90 ? -26.570 -0.186 10.425 1.00 91.94 90 THR A N 1
ATOM 737 C CA . THR A 1 90 ? -26.485 -0.434 8.981 1.00 91.94 90 THR A CA 1
ATOM 738 C C . THR A 1 90 ? -25.091 -0.177 8.409 1.00 91.94 90 THR A C 1
ATOM 740 O O . THR A 1 90 ? -24.774 -0.690 7.339 1.00 91.94 90 THR A O 1
ATOM 743 N N . ASN A 1 91 ? -24.222 0.556 9.116 1.00 92.12 91 ASN A N 1
ATOM 744 C CA . ASN A 1 91 ? -22.837 0.748 8.694 1.00 92.12 91 ASN A CA 1
ATOM 745 C C . ASN A 1 91 ? -22.010 -0.541 8.739 1.00 92.12 91 ASN A C 1
ATOM 747 O O . ASN A 1 91 ? -21.141 -0.712 7.891 1.00 92.12 91 ASN A O 1
ATOM 751 N N . PHE A 1 92 ? -22.283 -1.461 9.668 1.00 90.44 92 PHE A N 1
ATOM 752 C CA . PHE A 1 92 ? -21.498 -2.697 9.784 1.00 90.44 92 PHE A CA 1
ATOM 753 C C . PHE A 1 92 ? -21.733 -3.636 8.604 1.00 90.44 92 PHE A C 1
ATOM 755 O O . PHE A 1 92 ? -20.801 -4.276 8.133 1.00 90.44 92 PHE A O 1
ATOM 762 N N . VAL A 1 93 ? -22.948 -3.642 8.049 1.00 90.62 93 VAL A N 1
ATOM 763 C CA . VAL A 1 93 ? -23.305 -4.454 6.873 1.00 90.62 93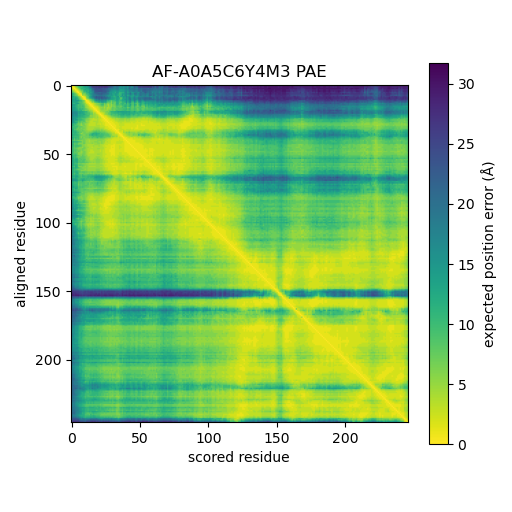 VAL A CA 1
ATOM 764 C C . VAL A 1 93 ? -22.533 -4.022 5.619 1.00 90.62 93 VAL A C 1
ATOM 766 O O . VAL A 1 93 ? -22.321 -4.829 4.719 1.00 90.62 93 VAL A O 1
ATOM 769 N N . LYS A 1 94 ? -22.054 -2.770 5.569 1.00 91.56 94 LYS A N 1
ATOM 770 C CA . LYS A 1 94 ? -21.269 -2.240 4.442 1.00 91.56 94 LYS A CA 1
ATOM 771 C C . LYS A 1 94 ? -19.857 -2.829 4.357 1.00 91.56 94 LYS A C 1
ATOM 773 O O . LYS A 1 94 ? -19.202 -2.674 3.330 1.00 91.56 94 LYS A O 1
ATOM 778 N N . ILE A 1 95 ? -19.375 -3.482 5.413 1.00 90.81 95 ILE A N 1
ATOM 779 C CA . ILE A 1 95 ? -18.078 -4.158 5.419 1.00 90.81 95 ILE A CA 1
ATOM 780 C C . ILE A 1 95 ? -18.321 -5.663 5.207 1.00 90.81 95 ILE A C 1
ATOM 782 O O . ILE A 1 95 ? -19.127 -6.249 5.938 1.00 90.81 95 ILE A O 1
ATOM 786 N N . PRO A 1 96 ? -17.640 -6.321 4.248 1.00 89.75 96 PRO A N 1
ATOM 787 C CA . PRO A 1 96 ? -17.750 -7.765 4.051 1.00 89.75 96 PRO A CA 1
ATOM 788 C C . PRO A 1 96 ? -17.513 -8.553 5.350 1.00 89.75 96 PRO A C 1
ATOM 790 O O . PRO A 1 96 ? -16.561 -8.289 6.082 1.00 89.75 96 PRO A O 1
ATOM 793 N N . GLY A 1 97 ? -18.396 -9.511 5.650 1.00 90.38 97 GLY A N 1
ATOM 794 C CA . GLY A 1 97 ? -18.399 -10.263 6.917 1.00 90.38 97 GLY A CA 1
ATOM 795 C C . GLY A 1 97 ? -19.080 -9.546 8.092 1.00 90.38 97 GLY A C 1
ATOM 796 O O . GLY A 1 97 ? -19.194 -10.117 9.171 1.00 90.38 97 GLY A O 1
ATOM 797 N N . SER A 1 98 ? -19.546 -8.314 7.883 1.00 89.81 98 SER A N 1
ATOM 798 C CA . SER A 1 98 ? -20.275 -7.489 8.851 1.00 89.81 98 SER A CA 1
ATOM 799 C C . SER A 1 98 ? -19.618 -7.321 10.236 1.00 89.81 98 SER A C 1
ATOM 801 O O . SER A 1 98 ? -20.308 -7.435 11.253 1.00 89.81 98 SER A O 1
ATOM 803 N N . PRO A 1 99 ? -18.302 -7.030 10.327 1.00 88.31 99 PRO A N 1
ATOM 804 C CA . PRO A 1 99 ? -17.654 -6.765 11.607 1.00 88.31 99 PRO A CA 1
ATOM 805 C C . PRO A 1 99 ? -18.178 -5.479 12.262 1.00 88.31 99 PRO A C 1
ATOM 807 O O . PRO A 1 99 ? -18.435 -4.469 11.602 1.00 88.31 99 PRO A O 1
ATOM 810 N N . ILE A 1 100 ? -18.258 -5.484 13.594 1.00 87.50 100 ILE A N 1
ATOM 811 C CA . ILE A 1 100 ? -18.682 -4.322 14.385 1.00 87.50 100 ILE A CA 1
ATOM 812 C C . ILE A 1 100 ? -17.485 -3.380 14.602 1.00 87.50 100 ILE A C 1
ATOM 814 O O . ILE A 1 100 ? -16.872 -3.347 15.668 1.00 87.50 100 ILE A O 1
ATOM 818 N N . PHE A 1 101 ? -17.131 -2.609 13.573 1.00 87.75 101 PHE A N 1
ATOM 819 C CA . PHE A 1 101 ? -16.097 -1.572 13.646 1.00 87.75 101 PHE A CA 1
ATOM 820 C C . PHE A 1 101 ? -16.719 -0.192 13.846 1.00 87.75 101 PHE A C 1
ATOM 822 O O . PHE A 1 101 ? -17.061 0.509 12.901 1.00 87.75 101 PHE A O 1
ATOM 829 N N . TYR A 1 102 ? -16.879 0.206 15.103 1.00 89.88 102 TYR A N 1
ATOM 830 C CA . TYR A 1 102 ? -17.502 1.483 15.475 1.00 89.88 102 TYR A CA 1
ATOM 831 C C . TYR A 1 102 ? -16.511 2.654 15.559 1.00 89.88 102 TYR A C 1
ATOM 833 O O . TYR A 1 102 ? -16.929 3.805 15.640 1.00 89.88 102 TYR A O 1
ATOM 841 N N . TRP A 1 103 ? -15.203 2.375 15.548 1.00 90.56 103 TRP A N 1
ATOM 842 C CA . TRP A 1 103 ? -14.143 3.388 15.649 1.00 90.56 103 TRP A CA 1
ATOM 843 C C . TRP A 1 103 ? -13.535 3.794 14.301 1.00 90.56 103 TRP A C 1
ATOM 845 O O . TRP A 1 103 ? -12.676 4.674 14.260 1.00 90.56 103 TRP A O 1
ATOM 855 N N . VAL A 1 104 ? -13.911 3.125 13.208 1.00 89.56 104 VAL A N 1
ATOM 856 C CA . VAL A 1 104 ? -13.423 3.465 11.865 1.00 89.56 104 VAL A CA 1
ATOM 857 C C . VAL A 1 104 ? -14.220 4.640 11.300 1.00 89.56 104 VAL A C 1
ATOM 859 O O . VAL A 1 104 ? -15.387 4.835 11.636 1.00 89.56 104 VAL A O 1
ATOM 862 N N . SER A 1 105 ? -13.587 5.447 10.451 1.00 90.38 105 SER A N 1
ATOM 863 C CA . SER A 1 105 ? -14.257 6.587 9.824 1.00 90.38 105 SER A CA 1
ATOM 864 C C . SER A 1 105 ? -15.269 6.130 8.768 1.00 90.38 105 SER A C 1
ATOM 866 O O . SER A 1 105 ? -15.130 5.057 8.176 1.00 90.38 105 SER A O 1
ATOM 868 N N . MET A 1 106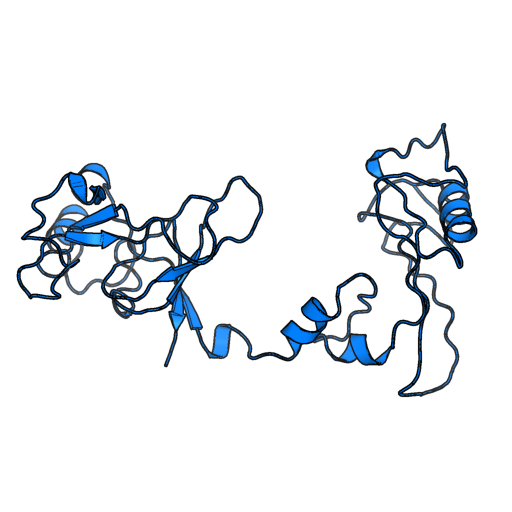 ? -16.257 6.982 8.472 1.00 89.94 106 MET A N 1
ATOM 869 C CA . MET A 1 106 ? -17.197 6.732 7.372 1.00 89.94 106 MET A CA 1
ATOM 870 C C . MET A 1 106 ? -16.494 6.592 6.024 1.00 89.94 106 MET A C 1
ATOM 872 O O . MET A 1 106 ? -16.851 5.707 5.258 1.00 89.94 106 MET A O 1
ATOM 876 N N . HIS A 1 107 ? -15.434 7.370 5.789 1.00 92.50 107 HIS A N 1
ATOM 877 C CA . HIS A 1 107 ? -14.624 7.246 4.581 1.00 92.50 107 HIS A CA 1
ATOM 878 C C . HIS A 1 107 ? -14.042 5.833 4.427 1.00 92.50 107 HIS A C 1
ATOM 880 O O . HIS A 1 107 ? -14.129 5.247 3.355 1.00 92.50 107 HIS A O 1
ATOM 886 N N . THR A 1 108 ? -13.510 5.246 5.508 1.00 91.88 108 THR A N 1
ATOM 887 C CA . THR A 1 108 ? -13.014 3.861 5.491 1.00 91.88 108 THR A CA 1
ATOM 888 C C . THR A 1 108 ? -14.131 2.852 5.244 1.00 91.88 108 THR A C 1
ATOM 890 O O . THR A 1 108 ? -13.897 1.856 4.577 1.00 91.88 108 THR A O 1
ATOM 893 N N . ILE A 1 109 ? -15.339 3.073 5.764 1.00 91.81 109 ILE A N 1
ATOM 894 C CA . ILE A 1 109 ? -16.483 2.184 5.503 1.00 91.81 109 ILE A CA 1
ATOM 895 C C . ILE A 1 109 ? -16.888 2.254 4.025 1.00 91.81 109 ILE A C 1
ATOM 897 O O . ILE A 1 109 ? -17.155 1.230 3.401 1.00 91.81 109 ILE A O 1
ATOM 901 N N . GLU A 1 110 ? -16.914 3.456 3.458 1.00 92.12 110 GLU A N 1
ATOM 902 C CA . GLU A 1 110 ? -17.279 3.698 2.062 1.00 92.12 110 GLU A CA 1
ATOM 903 C C . GLU A 1 110 ? -16.289 3.067 1.077 1.00 92.12 110 GLU A C 1
ATOM 905 O O . GLU A 1 110 ? -16.711 2.625 0.010 1.00 92.12 110 GLU A O 1
ATOM 910 N N . THR A 1 111 ? -15.002 2.929 1.425 1.00 92.56 111 THR A N 1
ATOM 911 C CA . THR A 1 111 ? -14.039 2.260 0.530 1.00 92.56 111 THR A CA 1
ATOM 912 C C . THR A 1 111 ? -14.367 0.786 0.285 1.00 92.56 111 THR A C 1
ATOM 914 O O . THR A 1 111 ? -14.059 0.278 -0.791 1.00 92.56 111 THR A O 1
ATOM 917 N N . PHE A 1 112 ? -15.048 0.107 1.217 1.00 91.62 112 PHE A N 1
ATOM 918 C CA . PHE A 1 112 ? -15.508 -1.278 1.031 1.00 91.62 112 PHE A CA 1
ATOM 919 C C . PHE A 1 112 ? -16.684 -1.411 0.057 1.00 91.62 112 PHE A C 1
ATOM 921 O O . PHE A 1 112 ? -17.001 -2.522 -0.357 1.00 91.62 112 PHE A O 1
ATOM 928 N N . GLN A 1 113 ? -17.332 -0.302 -0.303 1.00 89.75 113 GLN A N 1
ATOM 929 C CA . GLN A 1 113 ? -18.387 -0.263 -1.320 1.00 89.75 113 GLN A CA 1
ATOM 930 C C . GLN A 1 113 ? -17.829 0.013 -2.726 1.00 89.75 113 GLN A C 1
ATOM 932 O O . GLN A 1 113 ? -18.577 -0.019 -3.701 1.00 89.75 113 GLN A O 1
ATOM 937 N N . GLY A 1 114 ? -16.532 0.317 -2.838 1.00 90.62 114 GLY A N 1
ATOM 938 C CA . GLY A 1 114 ? -15.859 0.523 -4.116 1.00 90.62 114 GLY A CA 1
ATOM 939 C C . GLY A 1 114 ? -15.511 -0.784 -4.832 1.00 90.62 114 GLY A C 1
ATOM 940 O O . GLY A 1 114 ? -15.701 -1.885 -4.317 1.00 90.62 114 GLY A O 1
ATOM 941 N N . THR A 1 115 ? -14.957 -0.654 -6.036 1.00 91.19 115 THR A N 1
ATOM 942 C CA . THR A 1 115 ? -14.465 -1.791 -6.822 1.00 91.19 115 THR A CA 1
ATOM 943 C C . THR A 1 115 ? -13.279 -2.467 -6.138 1.00 91.19 115 THR A C 1
ATOM 945 O O . THR A 1 115 ? -12.358 -1.802 -5.652 1.00 91.19 115 THR A O 1
ATOM 948 N N . VAL A 1 116 ? -13.262 -3.801 -6.142 1.00 90.12 116 VAL A N 1
ATOM 949 C CA . VAL A 1 116 ? -12.153 -4.568 -5.573 1.00 90.12 116 VAL A CA 1
ATOM 950 C C . VAL A 1 116 ? -10.907 -4.350 -6.427 1.00 90.12 116 VAL A C 1
ATOM 952 O O . VAL A 1 116 ? -10.910 -4.581 -7.633 1.00 90.12 116 VAL A O 1
ATOM 955 N N . LEU A 1 117 ? -9.795 -3.952 -5.803 1.00 87.88 117 LEU A N 1
ATOM 956 C CA . LEU A 1 117 ? -8.573 -3.588 -6.532 1.00 87.88 117 LEU A CA 1
ATOM 957 C C . LEU A 1 117 ? -8.053 -4.708 -7.456 1.00 87.88 117 LEU A C 1
ATOM 959 O O . LEU A 1 117 ? -7.545 -4.427 -8.537 1.00 87.88 117 LEU A O 1
ATOM 963 N N . ASN A 1 118 ? -8.215 -5.974 -7.058 1.00 89.19 118 ASN A N 1
ATOM 964 C CA . ASN A 1 118 ? -7.803 -7.139 -7.851 1.00 89.19 118 ASN A CA 1
ATOM 965 C C . ASN A 1 118 ? -8.638 -7.346 -9.133 1.00 89.19 118 ASN A C 1
ATOM 967 O O . ASN A 1 118 ? -8.197 -8.050 -10.038 1.00 89.19 118 ASN A O 1
ATOM 971 N N . GLU A 1 119 ? -9.827 -6.748 -9.227 1.00 90.69 119 GLU A N 1
ATOM 972 C CA . GLU A 1 119 ? -10.669 -6.806 -10.430 1.00 90.69 119 GLU A CA 1
ATOM 973 C C . GLU A 1 119 ? -10.186 -5.840 -11.517 1.00 90.69 119 GLU A C 1
ATOM 975 O O . GLU A 1 119 ? -10.445 -6.071 -12.694 1.00 90.69 119 GLU A O 1
ATOM 980 N N . ILE A 1 120 ? -9.448 -4.788 -11.145 1.00 89.69 120 ILE A N 1
ATOM 981 C CA . ILE A 1 120 ? -9.034 -3.711 -12.063 1.00 89.69 120 ILE A CA 1
ATOM 982 C C . ILE A 1 120 ? -7.517 -3.593 -12.236 1.00 89.69 120 ILE A C 1
ATOM 984 O O . ILE A 1 120 ? -7.049 -3.021 -13.223 1.00 89.69 120 ILE A O 1
ATOM 988 N N . ALA A 1 121 ? -6.726 -4.138 -11.308 1.00 91.12 121 ALA A N 1
ATOM 989 C CA . ALA A 1 121 ? -5.274 -4.047 -11.346 1.00 91.12 121 ALA A CA 1
ATOM 990 C C . ALA A 1 121 ? -4.578 -5.309 -10.818 1.00 91.12 121 ALA A C 1
ATOM 992 O O . ALA A 1 121 ? -5.081 -6.013 -9.944 1.00 91.12 121 ALA A O 1
ATOM 993 N N . LYS A 1 122 ? -3.358 -5.563 -11.307 1.00 93.38 122 LYS A N 1
ATOM 994 C CA . LYS A 1 122 ? -2.466 -6.608 -10.775 1.00 93.38 122 LYS A CA 1
ATOM 995 C C . LYS A 1 122 ? -1.275 -5.982 -10.067 1.00 93.38 122 LYS A C 1
ATOM 997 O O . LYS A 1 122 ? -0.532 -5.219 -10.678 1.00 93.38 122 LYS A O 1
ATOM 1002 N N . ALA A 1 123 ? -1.036 -6.374 -8.818 1.00 93.50 123 ALA A N 1
ATOM 1003 C CA . ALA A 1 123 ? 0.221 -6.087 -8.133 1.00 93.50 123 ALA A CA 1
ATOM 1004 C C . ALA A 1 123 ? 1.339 -6.980 -8.693 1.00 93.50 123 ALA A C 1
ATOM 1006 O O . ALA A 1 123 ? 1.225 -8.212 -8.680 1.00 93.50 123 ALA A O 1
ATOM 1007 N N . LYS A 1 124 ? 2.422 -6.380 -9.194 1.00 94.69 124 LYS A N 1
ATOM 1008 C CA . LYS A 1 124 ? 3.594 -7.104 -9.702 1.00 94.69 124 LYS A CA 1
ATOM 1009 C C . LYS A 1 124 ? 4.890 -6.503 -9.173 1.00 94.69 124 LYS A C 1
ATOM 1011 O O . LYS A 1 124 ? 5.078 -5.292 -9.188 1.00 94.69 124 LYS A O 1
ATOM 1016 N N . ALA A 1 125 ? 5.808 -7.376 -8.764 1.00 94.62 125 ALA A N 1
ATOM 1017 C CA . ALA A 1 125 ? 7.222 -7.036 -8.661 1.00 94.62 125 ALA A CA 1
ATOM 1018 C C . ALA A 1 125 ? 7.839 -7.044 -10.063 1.00 94.62 125 ALA A C 1
ATOM 1020 O O . ALA A 1 125 ? 7.468 -7.889 -10.884 1.00 94.62 125 ALA A O 1
ATOM 1021 N N . GLY A 1 126 ? 8.742 -6.105 -10.332 1.00 94.25 126 GLY A N 1
ATOM 1022 C CA . GLY A 1 126 ? 9.327 -5.922 -11.655 1.00 94.25 126 GLY A CA 1
ATOM 1023 C C . GLY A 1 126 ? 10.765 -6.408 -11.755 1.00 94.25 126 GLY A C 1
ATOM 1024 O O . GLY A 1 126 ? 11.143 -7.430 -11.176 1.00 94.25 126 GLY A O 1
ATOM 1025 N N . LEU A 1 127 ? 11.557 -5.665 -12.520 1.00 96.44 127 LEU A N 1
ATOM 1026 C CA . LEU A 1 127 ? 12.933 -5.990 -12.862 1.00 96.44 127 LEU A CA 1
ATOM 1027 C C . LEU A 1 127 ? 13.842 -6.016 -11.623 1.00 96.44 127 LEU A C 1
ATOM 1029 O O . LEU A 1 127 ? 13.828 -5.134 -10.763 1.00 96.44 127 LEU A O 1
ATOM 1033 N N . GLN A 1 128 ? 14.693 -7.030 -11.564 1.00 95.31 128 GLN A N 1
ATOM 1034 C CA . GLN A 1 128 ? 15.879 -7.082 -10.724 1.00 95.31 128 GLN A CA 1
ATOM 1035 C C . GLN A 1 128 ? 17.071 -7.107 -11.688 1.00 95.31 128 GLN A C 1
ATOM 1037 O O . GLN A 1 128 ? 17.242 -8.044 -12.450 1.00 95.31 128 GLN A O 1
ATOM 1042 N N . THR A 1 129 ? 17.905 -6.073 -11.726 1.00 93.56 129 THR A N 1
ATOM 1043 C CA . THR A 1 129 ? 18.985 -6.019 -12.737 1.00 93.56 129 THR A CA 1
ATOM 1044 C C . THR A 1 129 ? 20.118 -7.022 -12.476 1.00 93.56 129 THR A C 1
ATOM 1046 O O . THR A 1 129 ? 20.991 -7.207 -13.317 1.00 93.56 129 THR A O 1
ATOM 1049 N N . GLY A 1 130 ? 20.167 -7.628 -11.284 1.00 92.50 130 GLY A N 1
ATOM 1050 C CA . GLY A 1 130 ? 21.288 -8.443 -10.801 1.00 92.50 130 GLY A CA 1
ATOM 1051 C C . GLY A 1 130 ? 22.499 -7.606 -10.366 1.00 92.50 130 GLY A C 1
ATOM 1052 O O . GLY A 1 130 ? 23.150 -7.928 -9.374 1.00 92.50 130 GLY A O 1
ATOM 1053 N N . LYS A 1 131 ? 22.765 -6.474 -11.034 1.00 95.94 131 LYS A N 1
ATOM 1054 C CA . LYS A 1 131 ? 23.868 -5.561 -10.704 1.00 95.94 131 LYS A CA 1
ATOM 1055 C C . LYS A 1 131 ? 23.539 -4.104 -11.052 1.00 95.94 131 LYS A C 1
ATOM 1057 O O . LYS A 1 131 ? 23.913 -3.604 -12.110 1.00 95.94 131 LYS A O 1
ATOM 1062 N N . ASN A 1 132 ? 22.912 -3.379 -10.119 1.00 95.19 132 ASN A N 1
ATOM 1063 C CA . ASN A 1 132 ? 22.534 -1.967 -10.323 1.00 95.19 132 ASN A CA 1
ATOM 1064 C C . ASN A 1 132 ? 23.717 -1.084 -10.764 1.00 95.19 132 ASN A C 1
ATOM 1066 O O . ASN A 1 132 ? 23.545 -0.244 -11.635 1.00 95.19 132 ASN A O 1
ATOM 1070 N N . ALA A 1 133 ? 24.924 -1.316 -10.232 1.00 96.50 133 ALA A N 1
ATOM 1071 C CA . ALA A 1 133 ? 26.121 -0.554 -10.601 1.00 96.50 133 ALA A CA 1
ATOM 1072 C C . ALA A 1 133 ? 26.465 -0.611 -12.106 1.00 96.50 133 ALA A C 1
ATOM 1074 O O . ALA A 1 133 ? 27.112 0.299 -12.620 1.00 96.50 133 ALA A O 1
ATOM 1075 N N . LEU A 1 134 ? 26.023 -1.644 -12.832 1.00 96.50 134 LEU A N 1
ATOM 1076 C CA . LEU A 1 134 ? 26.240 -1.770 -14.277 1.00 96.50 134 LEU A CA 1
ATOM 1077 C C . LEU A 1 134 ? 25.075 -1.224 -15.106 1.00 96.50 134 LEU A C 1
ATOM 1079 O O . LEU A 1 134 ? 25.311 -0.664 -16.173 1.00 96.50 134 LEU A O 1
ATOM 1083 N N . PHE A 1 135 ? 23.844 -1.402 -14.623 1.00 97.75 135 PHE A N 1
ATOM 1084 C CA . PHE A 1 135 ? 22.639 -1.248 -15.445 1.00 97.75 135 PHE A CA 1
ATOM 1085 C C . PHE A 1 135 ? 21.725 -0.101 -15.030 1.00 97.75 135 PHE A C 1
ATOM 1087 O O . PHE A 1 135 ? 20.756 0.151 -15.729 1.00 97.75 135 PHE A O 1
ATOM 1094 N N . VAL A 1 136 ? 21.981 0.571 -13.907 1.00 97.44 136 VAL A N 1
ATOM 1095 C CA . VAL A 1 136 ? 21.136 1.662 -13.403 1.00 97.44 136 VAL A CA 1
ATOM 1096 C C . VAL A 1 136 ? 21.973 2.920 -13.247 1.00 97.44 136 VAL A C 1
ATOM 1098 O O . VAL A 1 136 ? 23.072 2.862 -12.693 1.00 97.44 136 VAL A O 1
ATOM 1101 N N . ARG A 1 137 ? 21.455 4.047 -13.723 1.00 97.06 137 ARG A N 1
ATOM 1102 C CA . ARG A 1 137 ? 22.099 5.362 -13.638 1.00 97.06 137 ARG A CA 1
ATOM 1103 C C . ARG A 1 137 ? 21.105 6.412 -13.180 1.00 97.06 137 ARG A C 1
ATOM 1105 O O . ARG A 1 137 ? 19.902 6.243 -13.384 1.00 97.06 137 ARG A O 1
ATOM 1112 N N . ASP A 1 138 ? 21.597 7.472 -12.557 1.00 96.31 138 ASP A N 1
ATOM 1113 C CA . ASP A 1 138 ? 20.805 8.696 -12.449 1.00 96.31 138 ASP A CA 1
ATOM 1114 C C . ASP A 1 138 ? 20.626 9.302 -13.853 1.00 96.31 138 ASP A C 1
ATOM 1116 O O . ASP A 1 138 ? 21.493 9.161 -14.720 1.00 96.31 138 ASP A O 1
ATOM 1120 N N . TRP A 1 139 ? 19.492 9.951 -14.107 1.00 94.19 139 TRP A N 1
ATOM 1121 C CA . TRP A 1 139 ? 19.179 10.559 -15.402 1.00 94.19 139 TRP A CA 1
ATOM 1122 C C . TRP A 1 139 ? 20.243 11.571 -15.850 1.00 94.19 139 TRP A C 1
ATOM 1124 O O . TRP A 1 139 ? 20.434 11.759 -17.050 1.00 94.19 139 TRP A O 1
ATOM 1134 N N . SER A 1 140 ? 20.944 12.192 -14.897 1.00 95.06 140 SER A N 1
ATOM 1135 C CA . SER A 1 140 ? 22.023 13.151 -15.147 1.00 95.06 140 SER A CA 1
ATOM 1136 C C . SER A 1 140 ? 23.371 12.510 -15.513 1.00 95.06 140 SER A C 1
ATOM 1138 O O . SER A 1 140 ? 24.249 13.193 -16.034 1.00 95.06 140 SER A O 1
ATOM 1140 N N . GLU A 1 141 ? 23.547 11.204 -15.287 1.00 96.81 141 GLU A N 1
ATOM 1141 C CA . GLU A 1 141 ? 24.805 10.480 -15.542 1.00 96.81 141 GLU A CA 1
ATOM 1142 C C . GLU A 1 141 ? 24.923 9.938 -16.975 1.00 96.81 141 GLU A C 1
ATOM 1144 O O . GLU A 1 141 ? 25.956 9.371 -17.343 1.00 96.81 141 GLU A O 1
ATOM 1149 N N . VAL A 1 142 ? 23.869 10.049 -17.786 1.00 94.56 142 VAL A N 1
ATOM 1150 C CA . VAL A 1 142 ? 23.803 9.431 -19.116 1.00 94.56 142 VAL A CA 1
ATOM 1151 C C . VAL A 1 142 ? 23.660 10.465 -20.226 1.00 94.56 142 VAL A C 1
ATOM 1153 O O . VAL A 1 142 ? 23.172 11.574 -20.022 1.00 94.56 142 VAL A O 1
ATOM 1156 N N . ASP A 1 143 ? 24.055 10.083 -21.442 1.00 92.19 143 ASP A N 1
ATOM 1157 C CA . ASP A 1 143 ? 23.772 10.887 -22.630 1.00 92.19 143 ASP A CA 1
ATOM 1158 C C . ASP A 1 143 ? 22.259 10.962 -22.844 1.00 92.19 143 ASP A C 1
ATOM 1160 O O . ASP A 1 143 ? 21.627 9.976 -23.231 1.00 92.19 143 ASP A O 1
ATOM 1164 N N . PHE A 1 144 ? 21.695 12.147 -22.613 1.00 89.88 144 PHE A N 1
ATOM 1165 C CA . PHE A 1 144 ? 20.264 12.411 -22.701 1.00 89.88 144 PHE A CA 1
ATOM 1166 C C . PHE A 1 144 ? 19.657 12.022 -24.064 1.00 89.88 144 PHE A C 1
ATOM 1168 O O . PHE A 1 144 ? 18.481 11.669 -24.135 1.00 89.88 144 PHE A O 1
ATOM 1175 N N . ARG A 1 145 ? 20.458 12.020 -25.142 1.00 89.69 145 ARG A N 1
ATOM 1176 C CA . ARG A 1 145 ? 20.033 11.624 -26.500 1.00 89.69 145 ARG A CA 1
ATOM 1177 C C . ARG A 1 145 ? 19.795 10.122 -26.660 1.00 89.69 145 ARG A C 1
ATOM 1179 O O . ARG A 1 145 ? 19.248 9.716 -27.672 1.00 89.69 145 AR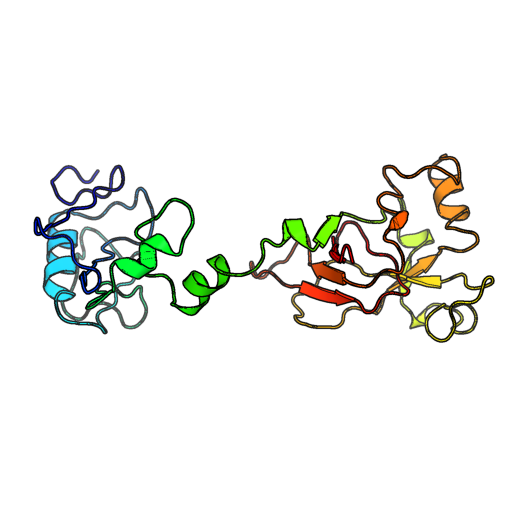G A O 1
ATOM 1186 N N . LYS A 1 146 ? 20.239 9.308 -25.699 1.00 91.69 146 LYS A N 1
ATOM 1187 C CA . LYS A 1 146 ? 20.045 7.848 -25.666 1.00 91.69 146 LYS A CA 1
ATOM 1188 C C . LYS A 1 146 ? 18.987 7.430 -24.641 1.00 91.69 146 LYS A C 1
ATOM 1190 O O . LYS A 1 146 ? 19.010 6.287 -24.172 1.00 91.69 146 LYS A O 1
ATOM 1195 N N . THR A 1 147 ? 18.157 8.376 -24.203 1.00 92.88 147 THR A N 1
ATOM 1196 C CA . THR A 1 147 ? 17.147 8.158 -23.166 1.00 92.88 147 THR A CA 1
ATOM 1197 C C . THR A 1 147 ? 15.752 8.187 -23.759 1.00 92.88 147 THR A C 1
ATOM 1199 O O . THR A 1 147 ? 15.418 9.089 -24.528 1.00 92.88 147 THR A O 1
ATOM 1202 N N . SER A 1 148 ? 14.887 7.298 -23.274 1.00 91.69 148 SER A N 1
ATOM 1203 C CA . SER A 1 148 ? 13.497 7.239 -23.722 1.00 91.69 148 SER A CA 1
ATOM 1204 C C . SER A 1 148 ? 12.588 8.300 -23.071 1.00 91.69 148 SER A C 1
ATOM 1206 O O . SER A 1 148 ? 11.365 8.158 -23.034 1.00 91.69 148 SER A O 1
ATOM 1208 N N . ILE A 1 149 ? 13.170 9.345 -22.461 1.00 86.00 149 ILE A N 1
ATOM 1209 C CA . ILE A 1 149 ? 12.427 10.394 -21.740 1.00 86.00 149 ILE A CA 1
ATOM 1210 C C . ILE A 1 149 ? 11.670 11.296 -22.724 1.00 86.00 149 ILE A C 1
ATOM 1212 O O . ILE A 1 149 ? 10.561 11.738 -22.423 1.00 86.00 149 ILE A O 1
ATOM 1216 N N . LYS A 1 150 ? 12.271 11.599 -23.885 1.00 74.62 150 LYS A N 1
ATOM 1217 C CA . LYS A 1 150 ? 11.671 12.464 -24.919 1.00 74.62 150 LYS A CA 1
ATOM 1218 C C . LYS A 1 150 ? 10.999 11.695 -26.053 1.00 74.62 150 LYS A C 1
ATOM 1220 O O . LYS A 1 150 ? 10.032 12.199 -26.616 1.00 74.62 150 LYS A O 1
ATOM 1225 N N . SER A 1 151 ? 11.510 10.519 -26.390 1.00 64.00 151 SER A N 1
ATOM 1226 C CA . SER A 1 151 ? 11.052 9.686 -27.500 1.00 64.00 151 SER A CA 1
ATOM 1227 C C . SER A 1 151 ? 11.011 8.233 -27.050 1.00 64.00 151 SER A C 1
ATOM 1229 O O . SER A 1 151 ? 11.734 7.853 -26.145 1.00 64.00 151 SER A O 1
ATOM 1231 N N . SER A 1 152 ? 10.134 7.424 -27.630 1.00 60.75 152 SER A N 1
ATOM 1232 C CA . SER A 1 152 ? 10.119 5.970 -27.423 1.00 60.75 152 SER A CA 1
ATOM 1233 C C . SER A 1 152 ? 10.668 5.312 -28.683 1.00 60.75 152 SER A C 1
ATOM 1235 O O . SER A 1 152 ? 9.945 4.600 -29.379 1.00 60.75 152 SER A O 1
ATOM 1237 N N . GLU A 1 153 ? 11.899 5.658 -29.056 1.00 60.31 153 GLU A N 1
ATOM 1238 C CA . GLU A 1 153 ? 12.493 5.188 -30.307 1.00 60.31 153 GLU A CA 1
ATOM 1239 C C . GLU A 1 153 ? 13.276 3.891 -30.092 1.00 60.31 153 GLU A C 1
ATOM 1241 O O . GLU A 1 153 ? 13.782 3.595 -29.011 1.00 60.31 153 GLU A O 1
ATOM 1246 N N . LEU A 1 154 ? 13.374 3.088 -31.155 1.00 54.88 154 LEU A N 1
ATOM 1247 C CA . LEU A 1 154 ? 13.989 1.755 -31.125 1.00 54.88 154 LEU A CA 1
ATOM 1248 C C . LEU A 1 154 ? 15.489 1.766 -30.768 1.00 54.88 154 LEU A C 1
ATOM 1250 O O . LEU A 1 154 ? 16.034 0.709 -30.467 1.00 54.88 154 LEU A O 1
ATOM 1254 N N . SER A 1 155 ? 16.152 2.926 -30.795 1.00 68.75 155 SER A N 1
ATOM 1255 C CA . SER A 1 155 ? 17.576 3.084 -30.468 1.00 68.75 155 SER A CA 1
ATOM 1256 C C . SER A 1 155 ? 17.854 3.543 -29.034 1.00 68.75 155 SER A C 1
ATOM 1258 O O . SER A 1 155 ? 19.012 3.802 -28.695 1.00 68.75 155 SER A O 1
ATOM 1260 N N . ASP A 1 156 ? 16.825 3.710 -28.202 1.00 87.56 156 ASP A N 1
ATOM 1261 C CA . ASP A 1 156 ? 17.021 4.148 -26.824 1.00 87.56 156 ASP A CA 1
ATOM 1262 C C . ASP A 1 156 ? 17.690 3.057 -25.983 1.00 87.56 156 ASP A C 1
ATOM 1264 O O . ASP A 1 156 ? 17.341 1.876 -26.031 1.00 87.56 156 ASP A O 1
ATOM 1268 N N . LYS A 1 157 ? 18.666 3.476 -25.175 1.00 94.38 157 LYS A N 1
ATOM 1269 C CA . LYS A 1 157 ? 19.389 2.597 -24.252 1.00 94.38 157 LYS A CA 1
ATOM 1270 C C . LYS A 1 157 ? 18.810 2.678 -22.848 1.00 94.38 157 LYS A C 1
ATOM 1272 O O . LYS A 1 157 ? 18.664 1.666 -22.166 1.00 94.38 157 LYS A O 1
ATOM 1277 N N . TRP A 1 158 ? 18.512 3.897 -22.408 1.00 95.81 158 TRP A N 1
ATOM 1278 C CA . TRP A 1 158 ? 18.171 4.211 -21.026 1.00 95.81 158 TRP A CA 1
ATOM 1279 C C . TRP A 1 158 ? 16.687 4.530 -20.887 1.00 95.81 158 TRP A C 1
ATOM 1281 O O . TRP A 1 158 ? 16.215 5.549 -21.387 1.00 95.81 158 TRP A O 1
ATOM 1291 N N . PHE A 1 159 ? 15.966 3.690 -20.153 1.00 95.44 159 PHE A N 1
ATOM 1292 C CA . PHE A 1 159 ? 14.527 3.838 -19.935 1.00 95.44 159 PHE A CA 1
ATOM 1293 C C . PHE A 1 159 ? 14.233 4.268 -18.497 1.00 95.44 159 PHE A C 1
ATOM 1295 O O . PHE A 1 159 ? 14.946 3.822 -17.593 1.00 95.44 159 PHE A O 1
ATOM 1302 N N . PRO A 1 160 ? 13.190 5.087 -18.243 1.00 94.62 160 PRO A N 1
ATOM 1303 C CA . PRO A 1 160 ? 12.738 5.421 -16.898 1.00 94.62 160 PRO A CA 1
ATOM 1304 C C . PRO A 1 160 ? 12.623 4.181 -16.022 1.00 94.62 160 PRO A C 1
ATOM 1306 O O . PRO A 1 160 ? 12.000 3.192 -16.406 1.00 94.62 160 PRO A O 1
ATOM 1309 N N . TYR A 1 161 ? 13.240 4.231 -14.848 1.00 94.69 161 TYR A N 1
ATOM 1310 C CA . TYR A 1 161 ? 13.309 3.108 -13.930 1.00 94.69 161 TYR A CA 1
ATOM 1311 C C . TYR A 1 161 ? 12.658 3.474 -12.603 1.00 94.69 161 TYR A C 1
ATOM 1313 O O . TYR A 1 161 ? 13.241 4.153 -11.755 1.00 94.69 161 TYR A O 1
ATOM 1321 N N . CYS A 1 162 ? 11.421 3.020 -12.427 1.00 92.75 162 CYS A N 1
ATOM 1322 C CA . CYS A 1 162 ? 10.638 3.237 -11.223 1.00 92.75 162 CYS A CA 1
ATOM 1323 C C . CYS A 1 162 ? 11.202 2.373 -10.101 1.00 92.75 162 CYS A C 1
ATOM 1325 O O . CYS A 1 162 ? 10.852 1.202 -9.936 1.00 92.75 162 CYS A O 1
ATOM 1327 N N . LYS A 1 163 ? 12.103 2.985 -9.341 1.00 88.88 163 LYS A N 1
ATOM 1328 C CA . LYS A 1 163 ? 12.696 2.387 -8.162 1.00 88.88 163 LYS A CA 1
ATOM 1329 C C . LYS A 1 163 ? 11.799 2.594 -6.946 1.00 88.88 163 LYS A C 1
ATOM 1331 O O . LYS A 1 163 ? 11.135 3.625 -6.789 1.00 88.88 163 LYS A O 1
ATOM 1336 N N . GLY A 1 164 ? 11.815 1.611 -6.058 1.00 82.00 164 GLY A N 1
ATOM 1337 C CA . GLY A 1 164 ? 11.300 1.766 -4.705 1.00 82.00 164 GLY A CA 1
ATOM 1338 C C . GLY A 1 164 ? 11.985 2.857 -3.896 1.00 82.00 164 GLY A C 1
ATOM 1339 O O . GLY A 1 164 ? 12.998 3.431 -4.293 1.00 82.00 164 GLY A O 1
ATOM 1340 N N . GLY A 1 165 ? 11.465 3.061 -2.690 1.00 79.56 165 GLY A N 1
ATOM 1341 C CA . GLY A 1 165 ? 12.048 3.965 -1.707 1.00 79.56 165 GLY A CA 1
ATOM 1342 C C . GLY A 1 165 ? 11.363 5.324 -1.661 1.00 79.56 165 GLY A C 1
ATOM 1343 O O . GLY A 1 165 ? 10.417 5.604 -2.398 1.00 79.56 165 GLY A O 1
ATOM 1344 N N . GLY A 1 166 ? 11.821 6.142 -0.714 1.00 81.75 166 GLY A N 1
ATOM 1345 C CA . GLY A 1 166 ? 11.203 7.415 -0.360 1.00 81.75 166 GLY A CA 1
ATOM 1346 C C . GLY A 1 166 ? 9.806 7.276 0.257 1.00 81.75 166 GLY A C 1
ATOM 1347 O O . GLY A 1 166 ? 9.189 6.209 0.261 1.00 81.75 166 GLY A O 1
ATOM 1348 N N . ASN A 1 167 ? 9.310 8.401 0.770 1.00 85.12 167 ASN A N 1
ATOM 1349 C CA . ASN A 1 167 ? 7.997 8.514 1.413 1.00 85.12 167 ASN A CA 1
ATOM 1350 C C . ASN A 1 167 ? 7.043 9.438 0.628 1.00 85.12 167 ASN A C 1
ATOM 1352 O O . ASN A 1 167 ? 5.984 9.805 1.133 1.00 85.12 167 ASN A O 1
ATOM 1356 N N . ASN A 1 168 ? 7.415 9.813 -0.603 1.00 82.94 168 ASN A N 1
ATOM 1357 C CA . ASN A 1 168 ? 6.631 10.704 -1.458 1.00 82.94 168 ASN A CA 1
ATOM 1358 C C . ASN A 1 168 ? 5.319 10.038 -1.884 1.00 82.94 168 ASN A C 1
ATOM 1360 O O . ASN A 1 168 ? 5.313 8.868 -2.285 1.00 82.94 168 ASN A O 1
ATOM 1364 N N . LYS A 1 169 ? 4.230 10.807 -1.832 1.00 87.69 169 LYS A N 1
ATOM 1365 C CA . LYS A 1 169 ? 2.906 10.404 -2.309 1.00 87.69 169 LYS A CA 1
ATOM 1366 C C . LYS A 1 169 ? 2.566 11.109 -3.616 1.00 87.69 169 LYS A C 1
ATOM 1368 O O . LYS A 1 169 ? 3.049 12.204 -3.894 1.00 87.69 169 LYS A O 1
ATOM 1373 N N . TRP A 1 170 ? 1.703 10.450 -4.378 1.00 91.19 170 TRP A N 1
ATOM 1374 C CA . TRP A 1 170 ? 1.095 10.886 -5.637 1.00 91.19 170 TRP A CA 1
ATOM 1375 C C . TRP A 1 170 ? 2.046 10.909 -6.835 1.00 91.19 170 TRP A C 1
ATOM 1377 O O . TRP A 1 170 ? 1.694 10.340 -7.862 1.00 91.19 170 TRP A O 1
ATOM 1387 N N . TYR A 1 171 ? 3.257 11.464 -6.723 1.00 90.94 171 TYR A N 1
ATOM 1388 C CA . TYR A 1 171 ? 4.198 11.538 -7.849 1.00 90.94 171 TYR A CA 1
ATOM 1389 C C . TYR A 1 171 ? 5.667 11.692 -7.408 1.00 90.94 171 TYR A C 1
ATOM 1391 O O . TYR A 1 171 ? 5.950 12.078 -6.274 1.00 90.94 171 TYR A O 1
ATOM 1399 N N . GLY A 1 172 ? 6.613 11.398 -8.309 1.00 88.62 172 GLY A N 1
ATOM 1400 C CA . GLY A 1 172 ? 8.049 11.668 -8.141 1.00 88.62 172 GLY A CA 1
ATOM 1401 C C . GLY A 1 172 ? 8.943 10.424 -8.057 1.00 88.62 172 GLY A C 1
ATOM 1402 O O . GLY A 1 172 ? 8.503 9.308 -8.315 1.00 88.62 172 GLY A O 1
ATOM 1403 N N . LEU A 1 173 ? 10.211 10.635 -7.670 1.00 86.94 173 LEU A N 1
ATOM 1404 C CA . LEU A 1 173 ? 11.295 9.630 -7.679 1.00 86.94 173 LEU A CA 1
ATOM 1405 C C . LEU A 1 173 ? 11.637 9.075 -9.071 1.00 86.94 173 LEU A C 1
ATOM 1407 O O . LEU A 1 173 ? 12.072 7.936 -9.218 1.00 86.94 173 LEU A O 1
ATOM 1411 N N . ASN A 1 174 ? 11.498 9.924 -10.087 1.00 89.00 174 ASN A N 1
ATOM 1412 C CA . ASN A 1 174 ? 11.798 9.607 -11.482 1.00 89.00 174 ASN A CA 1
ATOM 1413 C C . ASN A 1 174 ? 13.258 9.933 -11.842 1.00 89.00 174 ASN A C 1
ATOM 1415 O O . ASN A 1 174 ? 13.523 10.474 -12.909 1.00 89.00 174 ASN A O 1
ATOM 1419 N N . SER A 1 175 ? 14.192 9.673 -10.925 1.00 93.12 175 SER A N 1
ATOM 1420 C CA . SER A 1 175 ? 15.603 10.039 -11.110 1.00 93.12 175 SER A CA 1
ATOM 1421 C C . SER A 1 175 ? 16.423 8.940 -11.773 1.00 93.12 175 SER A C 1
ATOM 1423 O O . SER A 1 175 ? 17.477 9.223 -12.323 1.00 93.12 175 SER A O 1
ATOM 1425 N N . PHE A 1 176 ? 15.968 7.688 -11.721 1.00 95.50 176 PHE A N 1
ATOM 1426 C CA . PHE A 1 176 ? 16.746 6.556 -12.209 1.00 95.50 176 PHE A CA 1
ATOM 1427 C C . PHE A 1 176 ? 16.326 6.131 -13.607 1.00 95.50 176 PHE A C 1
ATOM 1429 O O . PHE A 1 176 ? 15.139 6.105 -13.934 1.00 95.50 176 PHE A O 1
ATOM 1436 N N . LEU A 1 177 ? 17.317 5.715 -14.386 1.00 96.50 177 LEU A N 1
ATOM 1437 C CA . LEU A 1 177 ? 17.164 5.062 -15.674 1.00 96.50 177 LEU A CA 1
ATOM 1438 C C . LEU A 1 177 ? 17.818 3.677 -15.635 1.00 96.50 177 LEU A C 1
ATOM 1440 O O . LEU A 1 177 ? 18.789 3.462 -14.904 1.00 96.50 177 LEU A O 1
ATOM 1444 N N . VAL A 1 178 ? 17.296 2.742 -16.425 1.00 97.06 178 VAL A N 1
ATOM 1445 C CA . VAL A 1 178 ? 17.834 1.385 -16.575 1.00 97.06 178 VAL A CA 1
ATOM 1446 C C . VAL A 1 178 ? 18.227 1.119 -18.020 1.00 97.06 178 VAL A C 1
ATOM 1448 O O . VAL A 1 178 ? 17.531 1.537 -18.943 1.00 97.06 178 VAL A O 1
ATOM 1451 N N . ASP A 1 179 ? 19.346 0.423 -18.204 1.00 97.06 179 ASP A N 1
ATOM 1452 C CA . ASP A 1 179 ? 19.766 -0.087 -19.505 1.00 97.06 179 ASP A CA 1
ATOM 1453 C C . ASP A 1 179 ? 18.810 -1.207 -19.936 1.00 97.06 179 ASP A C 1
ATOM 1455 O O . ASP A 1 179 ? 18.839 -2.317 -19.392 1.00 97.06 179 ASP A O 1
ATOM 1459 N N . TRP A 1 180 ? 17.937 -0.887 -20.887 1.00 95.56 180 TRP A N 1
ATOM 1460 C CA . TRP A 1 180 ? 17.006 -1.829 -21.505 1.00 95.56 180 TRP A CA 1
ATOM 1461 C C . TRP A 1 180 ? 17.135 -1.851 -23.034 1.00 95.56 180 TRP A C 1
ATOM 1463 O O . TRP A 1 180 ? 16.210 -2.251 -23.742 1.00 95.56 180 TRP A O 1
ATOM 1473 N N . GLU A 1 181 ? 18.308 -1.462 -23.538 1.00 94.94 181 GLU A N 1
ATOM 1474 C CA . GLU A 1 181 ? 18.676 -1.553 -24.954 1.00 94.94 181 GLU A CA 1
ATOM 1475 C C . GLU A 1 181 ? 18.465 -2.978 -25.477 1.00 94.94 181 GLU A C 1
ATOM 1477 O O . GLU A 1 181 ? 18.732 -3.961 -24.769 1.00 94.94 181 GLU A O 1
ATOM 1482 N N . ASP A 1 182 ? 17.960 -3.099 -26.705 1.00 93.44 182 ASP A N 1
ATOM 1483 C CA . ASP A 1 182 ? 17.690 -4.384 -27.358 1.00 93.44 182 ASP A CA 1
ATOM 1484 C C . ASP A 1 182 ? 16.883 -5.357 -26.472 1.00 93.44 182 ASP A C 1
ATOM 1486 O O . ASP A 1 182 ? 17.201 -6.542 -26.354 1.00 93.44 182 ASP A O 1
ATOM 1490 N N . ASN A 1 183 ? 15.834 -4.853 -25.809 1.00 92.94 183 ASN A N 1
ATOM 1491 C CA . ASN A 1 183 ? 15.010 -5.600 -24.846 1.00 92.94 183 ASN A CA 1
ATOM 1492 C C . ASN A 1 183 ? 15.791 -6.111 -23.618 1.00 92.94 183 ASN A C 1
ATOM 1494 O O . ASN A 1 183 ? 15.511 -7.188 -23.077 1.00 92.94 183 ASN A O 1
ATOM 1498 N N . GLY A 1 184 ? 16.775 -5.332 -23.170 1.00 94.81 184 GLY A N 1
ATOM 1499 C CA . GLY A 1 184 ? 17.610 -5.640 -22.015 1.00 94.81 184 GLY A CA 1
ATOM 1500 C C . GLY A 1 184 ? 18.637 -6.732 -22.291 1.00 94.81 184 GLY A C 1
ATOM 1501 O O . GLY A 1 184 ? 18.971 -7.488 -21.374 1.00 94.81 184 GLY A O 1
ATOM 1502 N N . LYS A 1 185 ? 19.132 -6.859 -23.529 1.00 96.31 185 LYS A N 1
ATOM 1503 C CA . LYS A 1 185 ? 20.076 -7.913 -23.948 1.00 96.31 185 LYS A CA 1
ATOM 1504 C C . LYS A 1 185 ? 21.248 -8.080 -22.976 1.00 96.31 185 LYS A C 1
ATOM 1506 O O . LYS A 1 185 ? 21.511 -9.188 -22.518 1.00 96.31 185 LYS A O 1
ATOM 1511 N N . ARG A 1 186 ? 21.868 -6.973 -22.556 1.00 97.25 186 ARG A N 1
ATOM 1512 C CA . ARG A 1 186 ? 22.994 -6.992 -21.603 1.00 97.25 186 ARG A CA 1
ATOM 1513 C C . ARG A 1 186 ? 22.619 -7.563 -20.231 1.00 97.25 186 ARG A C 1
ATOM 1515 O O . ARG A 1 186 ? 23.430 -8.248 -19.616 1.00 97.25 186 ARG A O 1
ATOM 1522 N N . ILE A 1 187 ? 21.404 -7.295 -19.744 1.00 97.19 187 ILE A N 1
ATOM 1523 C CA . ILE A 1 187 ? 20.905 -7.860 -18.479 1.00 97.19 187 ILE A CA 1
ATOM 1524 C C . ILE A 1 187 ? 20.681 -9.368 -18.629 1.00 97.19 187 ILE A C 1
ATOM 1526 O O . ILE A 1 187 ? 20.995 -10.125 -17.709 1.00 97.19 187 ILE A O 1
ATOM 1530 N N . HIS A 1 188 ? 20.170 -9.816 -19.777 1.00 97.38 188 HIS A N 1
ATOM 1531 C CA . HIS A 1 188 ? 19.955 -11.237 -20.050 1.00 97.38 188 HIS A CA 1
ATOM 1532 C C . HIS A 1 188 ? 21.270 -12.011 -20.115 1.00 97.38 188 HIS A C 1
ATOM 1534 O O . HIS A 1 188 ? 21.420 -13.013 -19.418 1.00 97.38 188 HIS A O 1
ATOM 1540 N N . GLU A 1 189 ? 22.237 -11.498 -20.877 1.00 97.69 189 GLU A N 1
ATOM 1541 C CA . GLU A 1 189 ? 23.583 -12.067 -20.992 1.00 97.69 189 GLU A CA 1
ATOM 1542 C C . GLU A 1 189 ? 24.279 -12.128 -19.627 1.00 97.69 189 GLU A C 1
ATOM 1544 O O . GLU A 1 189 ? 24.799 -13.175 -19.249 1.00 97.69 189 GLU A O 1
ATOM 1549 N N . TYR A 1 190 ? 24.216 -11.050 -18.834 1.00 97.69 190 TYR A N 1
ATOM 1550 C CA . TYR A 1 190 ? 24.822 -11.009 -17.498 1.00 97.69 190 TYR A CA 1
ATOM 1551 C C . TYR A 1 190 ? 24.242 -12.052 -16.535 1.00 97.69 190 TYR A C 1
ATOM 1553 O O . TYR A 1 190 ? 24.972 -12.617 -15.725 1.00 97.69 190 TYR A O 1
ATOM 1561 N N . ASN A 1 191 ? 22.934 -12.309 -16.614 1.00 96.44 191 ASN A N 1
ATOM 1562 C CA . ASN A 1 191 ? 22.256 -13.290 -15.763 1.00 96.44 191 ASN A CA 1
ATOM 1563 C C . ASN A 1 191 ? 22.195 -14.695 -16.394 1.00 96.44 191 ASN A C 1
ATOM 1565 O O . ASN A 1 191 ? 21.564 -15.577 -15.815 1.00 96.44 191 ASN A O 1
ATOM 1569 N N . ASN A 1 192 ? 22.831 -14.913 -17.552 1.00 96.44 192 ASN A N 1
ATOM 1570 C CA . ASN A 1 192 ? 22.827 -16.176 -18.296 1.00 96.44 192 ASN A CA 1
ATOM 1571 C C . ASN A 1 192 ? 21.410 -16.732 -18.563 1.00 96.44 192 ASN A C 1
ATOM 1573 O O . ASN A 1 192 ? 21.125 -17.907 -18.326 1.00 96.44 192 ASN A O 1
ATOM 1577 N N . ILE A 1 193 ? 20.503 -15.869 -19.029 1.00 96.75 193 ILE A N 1
ATOM 1578 C CA . ILE A 1 193 ? 19.114 -16.217 -19.368 1.00 96.75 193 ILE A CA 1
ATOM 1579 C C . ILE A 1 193 ? 18.800 -15.856 -20.827 1.00 96.75 193 ILE A C 1
ATOM 1581 O O . ILE A 1 193 ? 19.328 -14.871 -21.342 1.00 96.75 193 ILE A O 1
ATOM 1585 N N . PRO A 1 194 ? 17.924 -16.606 -21.519 1.00 96.44 194 PRO A N 1
ATOM 1586 C CA . PRO A 1 194 ? 17.576 -16.296 -22.902 1.00 96.44 194 PRO A CA 1
ATOM 1587 C C . PRO A 1 194 ? 16.692 -15.042 -22.992 1.00 96.44 194 PRO A C 1
ATOM 1589 O O . PRO A 1 194 ? 15.941 -14.730 -22.069 1.00 96.44 194 PRO A O 1
ATOM 1592 N N . LEU A 1 195 ? 16.731 -14.325 -24.121 1.00 94.75 195 LEU A N 1
ATOM 1593 C CA . LEU A 1 195 ? 16.024 -13.042 -24.287 1.00 94.75 195 LEU A CA 1
ATOM 1594 C C . LEU A 1 195 ? 14.490 -13.158 -24.146 1.00 94.75 195 LEU A C 1
ATOM 1596 O O . LEU A 1 195 ? 13.825 -12.219 -23.706 1.00 94.75 195 LEU A O 1
ATOM 1600 N N . ASN A 1 196 ? 13.921 -14.323 -24.467 1.00 93.75 196 ASN A N 1
ATOM 1601 C CA . ASN A 1 196 ? 12.492 -14.620 -24.308 1.00 93.75 196 ASN A CA 1
ATOM 1602 C C . ASN A 1 196 ? 12.091 -14.999 -22.867 1.00 93.75 196 ASN A C 1
ATOM 1604 O O . ASN A 1 196 ? 10.909 -15.201 -22.592 1.00 93.75 196 ASN A O 1
ATOM 1608 N N . TYR A 1 197 ? 13.043 -15.089 -21.936 1.00 94.56 197 TYR A N 1
ATOM 1609 C CA . TYR A 1 197 ? 12.768 -15.424 -20.544 1.00 94.56 197 TYR A CA 1
ATOM 1610 C C . TYR A 1 197 ? 11.943 -14.324 -19.856 1.00 94.56 197 TYR A C 1
ATOM 1612 O O . TYR A 1 197 ? 12.169 -13.132 -20.070 1.00 94.56 197 TYR A O 1
ATOM 1620 N N . SER A 1 198 ? 10.978 -14.722 -19.022 1.00 91.06 198 SER A N 1
ATOM 1621 C CA . SER A 1 198 ? 10.010 -13.820 -18.365 1.00 91.06 198 SER A CA 1
ATOM 1622 C C . SER A 1 198 ? 9.800 -14.167 -16.879 1.00 91.06 198 SER A C 1
ATOM 1624 O O . SER A 1 198 ? 8.737 -13.944 -16.298 1.00 91.06 198 SER A O 1
ATOM 1626 N N . GLY A 1 199 ? 10.821 -14.766 -16.256 1.00 93.56 199 GLY A N 1
ATOM 1627 C CA . GLY A 1 199 ? 10.879 -15.083 -14.826 1.00 93.56 199 GLY A CA 1
ATOM 1628 C C . GLY A 1 199 ? 11.856 -14.180 -14.072 1.00 93.56 199 GLY A C 1
ATOM 1629 O O . GLY A 1 199 ? 12.337 -13.183 -14.601 1.00 93.56 199 GLY A O 1
ATOM 1630 N N . ALA A 1 200 ? 12.195 -14.534 -12.830 1.00 92.00 200 ALA A N 1
ATOM 1631 C CA . ALA A 1 200 ? 13.242 -13.832 -12.087 1.00 92.00 200 ALA A CA 1
ATOM 1632 C C . ALA A 1 200 ? 14.594 -13.959 -12.823 1.00 92.00 200 ALA A C 1
ATOM 1634 O O . ALA A 1 200 ? 14.987 -15.092 -13.100 1.00 92.00 200 ALA A O 1
ATOM 1635 N N . PRO A 1 201 ? 15.290 -12.853 -13.144 1.00 93.56 201 PRO A N 1
ATOM 1636 C CA . PRO A 1 201 ? 15.121 -11.536 -12.535 1.00 93.56 201 PRO A CA 1
ATOM 1637 C C . PRO A 1 201 ? 14.374 -10.502 -13.420 1.00 93.56 201 PRO A C 1
ATOM 1639 O O . PRO A 1 201 ? 14.097 -9.396 -12.968 1.00 93.56 201 PRO A O 1
ATOM 1642 N N . VAL A 1 202 ? 13.964 -10.870 -14.638 1.00 95.44 202 VAL A N 1
ATOM 1643 C CA . VAL A 1 202 ? 13.243 -10.045 -15.639 1.00 95.44 202 VAL A CA 1
ATOM 1644 C C . VAL A 1 202 ? 11.735 -10.351 -15.690 1.00 95.44 202 VAL A C 1
ATOM 1646 O O . VAL A 1 202 ? 11.125 -10.517 -16.745 1.00 95.44 202 VAL A O 1
ATOM 1649 N N . ARG A 1 203 ? 11.113 -10.496 -14.522 1.00 93.75 203 ARG A N 1
ATOM 1650 C CA . ARG A 1 203 ? 9.693 -10.854 -14.396 1.00 93.75 203 ARG A CA 1
ATOM 1651 C C . ARG A 1 203 ? 8.785 -9.712 -14.863 1.00 93.75 203 ARG A C 1
ATOM 1653 O O . ARG A 1 203 ? 9.181 -8.548 -14.857 1.00 93.75 203 ARG A O 1
ATOM 1660 N N . ALA A 1 204 ? 7.536 -10.056 -15.179 1.00 94.19 204 ALA A N 1
ATOM 1661 C CA . ALA A 1 204 ? 6.471 -9.097 -15.488 1.00 94.19 204 ALA A CA 1
ATOM 1662 C C . ALA A 1 204 ? 6.752 -8.189 -16.707 1.00 94.19 204 ALA A C 1
ATOM 1664 O O . ALA A 1 204 ? 6.163 -7.114 -16.810 1.00 94.19 204 ALA A O 1
ATOM 1665 N N . LYS A 1 205 ? 7.596 -8.636 -17.650 1.00 93.00 205 LYS A N 1
ATOM 1666 C CA . LYS A 1 205 ? 7.934 -7.921 -18.896 1.00 93.00 205 LYS A CA 1
ATOM 1667 C C . LYS A 1 205 ? 6.722 -7.409 -19.669 1.00 93.00 205 LYS A C 1
ATOM 1669 O O . LYS A 1 205 ? 6.765 -6.316 -20.214 1.00 93.00 205 LYS A O 1
ATOM 1674 N N . GLN A 1 206 ? 5.624 -8.165 -19.680 1.00 92.50 206 GLN A N 1
ATOM 1675 C CA . GLN A 1 206 ? 4.383 -7.788 -20.365 1.00 92.50 206 GLN A CA 1
ATOM 1676 C C . GLN A 1 206 ? 3.715 -6.522 -19.799 1.00 92.50 206 GLN A C 1
ATOM 1678 O O . GLN A 1 206 ? 2.752 -6.015 -20.372 1.00 92.50 206 GLN A O 1
ATOM 1683 N N . PHE A 1 207 ? 4.184 -6.049 -18.645 1.00 93.94 207 PHE A N 1
ATOM 1684 C CA . PHE A 1 207 ? 3.719 -4.836 -17.989 1.00 93.94 207 PHE A CA 1
ATOM 1685 C C . PHE A 1 207 ? 4.742 -3.701 -18.033 1.00 93.94 207 PHE A C 1
ATOM 1687 O O . PHE A 1 207 ? 4.465 -2.622 -17.514 1.00 93.94 207 PHE A O 1
ATOM 1694 N N . TYR A 1 208 ? 5.919 -3.920 -18.620 1.00 93.94 208 TYR A N 1
ATOM 1695 C CA . TYR A 1 208 ? 6.874 -2.836 -18.808 1.00 93.94 208 TYR A CA 1
ATOM 1696 C C . TYR A 1 208 ? 6.252 -1.782 -19.718 1.00 93.94 208 TYR A C 1
ATOM 1698 O O . TYR A 1 208 ? 5.441 -2.090 -20.592 1.00 93.94 208 TYR A O 1
ATOM 1706 N N . PHE A 1 209 ? 6.606 -0.529 -19.460 1.00 92.56 209 PHE A N 1
ATOM 1707 C CA . PHE A 1 209 ? 6.126 0.655 -20.164 1.00 92.56 209 PHE A CA 1
ATOM 1708 C C . PHE A 1 209 ? 4.637 0.969 -19.975 1.00 92.56 209 PHE A C 1
ATOM 1710 O O . PHE A 1 209 ? 4.172 1.981 -20.498 1.00 92.56 209 PHE A O 1
ATOM 1717 N N . LYS A 1 210 ? 3.897 0.176 -19.191 1.00 92.69 210 LYS A N 1
ATOM 1718 C CA . LYS A 1 210 ? 2.497 0.456 -18.861 1.00 92.69 210 LYS A CA 1
ATOM 1719 C C . LYS A 1 210 ? 2.363 1.445 -17.706 1.00 92.69 210 LYS A C 1
ATOM 1721 O O . LYS A 1 210 ? 3.217 1.535 -16.825 1.00 92.69 210 LYS A O 1
ATOM 1726 N N . GLU A 1 211 ? 1.256 2.170 -17.730 1.00 92.88 211 GLU A N 1
ATOM 1727 C CA . GLU A 1 211 ? 0.799 3.038 -16.650 1.00 92.88 211 GLU A CA 1
ATOM 1728 C C . GLU A 1 211 ? 0.404 2.227 -15.402 1.00 92.88 211 GLU A C 1
ATOM 1730 O O . GLU A 1 211 ? -0.000 1.061 -15.486 1.00 92.88 211 GLU A O 1
ATOM 1735 N N . GLY A 1 212 ? 0.514 2.839 -14.223 1.00 93.31 212 GLY A N 1
ATOM 1736 C CA . GLY A 1 212 ? 0.157 2.187 -12.968 1.00 93.31 212 GLY A CA 1
ATOM 1737 C C . GLY A 1 212 ? 0.440 3.015 -11.718 1.00 93.31 212 GLY A C 1
ATOM 1738 O O . GLY A 1 212 ? 0.735 4.210 -11.770 1.00 93.31 212 GLY A O 1
ATOM 1739 N N . LEU A 1 213 ? 0.370 2.346 -10.567 1.00 93.81 213 LEU A N 1
ATOM 1740 C CA . LEU A 1 213 ? 0.692 2.906 -9.255 1.00 93.81 213 LEU A CA 1
ATOM 1741 C C . LEU A 1 213 ? 1.835 2.109 -8.624 1.00 93.81 213 LEU A C 1
ATOM 1743 O O . LEU A 1 213 ? 1.630 0.991 -8.145 1.00 93.81 213 LEU A O 1
ATOM 1747 N N . SER A 1 214 ? 3.039 2.677 -8.618 1.00 93.62 214 SER A N 1
ATOM 1748 C CA . SER A 1 214 ? 4.207 2.080 -7.960 1.00 93.62 214 SER A CA 1
ATOM 1749 C C . SER A 1 214 ? 4.216 2.443 -6.479 1.00 93.62 214 SER A C 1
ATOM 1751 O O . SER A 1 214 ? 3.968 3.595 -6.123 1.00 93.62 214 SER A O 1
ATOM 1753 N N . TYR A 1 215 ? 4.500 1.485 -5.602 1.00 92.69 215 TYR A N 1
ATOM 1754 C CA . TYR A 1 215 ? 4.566 1.701 -4.158 1.00 92.69 215 TYR A CA 1
ATOM 1755 C C . TYR A 1 215 ? 5.882 1.199 -3.575 1.00 92.69 215 TYR A C 1
ATOM 1757 O O . TYR A 1 215 ? 6.483 0.252 -4.073 1.00 92.69 215 TYR A O 1
ATOM 1765 N N . SER A 1 216 ? 6.348 1.836 -2.503 1.00 91.38 216 SER A N 1
ATOM 1766 C CA . SER A 1 216 ? 7.598 1.442 -1.845 1.00 91.38 216 SER A CA 1
ATOM 1767 C C . SER A 1 216 ? 7.417 0.118 -1.094 1.00 91.38 216 SER A C 1
ATOM 1769 O O . SER A 1 216 ? 6.644 0.065 -0.138 1.00 91.38 216 SER A O 1
ATOM 1771 N N . LEU A 1 217 ? 8.154 -0.930 -1.486 1.00 90.81 217 LEU A N 1
ATOM 1772 C CA . LEU A 1 217 ? 8.151 -2.234 -0.803 1.00 90.81 217 LEU A CA 1
ATOM 1773 C C . LEU A 1 217 ? 8.611 -2.113 0.654 1.00 90.81 217 LEU A C 1
ATOM 1775 O O . LEU A 1 217 ? 8.077 -2.775 1.537 1.00 90.81 217 LEU A O 1
ATOM 1779 N N . ILE A 1 218 ? 9.614 -1.267 0.889 1.00 86.69 218 ILE A N 1
ATOM 1780 C CA . ILE A 1 218 ? 10.160 -0.966 2.210 1.00 86.69 218 ILE A CA 1
ATOM 1781 C C . ILE A 1 218 ? 10.115 0.550 2.386 1.00 86.69 218 ILE A C 1
ATOM 1783 O O . ILE A 1 218 ? 10.608 1.294 1.534 1.00 86.69 218 ILE A O 1
ATOM 1787 N N . ASN A 1 219 ? 9.528 1.007 3.490 1.00 83.19 219 ASN A N 1
ATOM 1788 C CA . ASN A 1 219 ? 9.524 2.408 3.892 1.00 83.19 219 ASN A CA 1
ATOM 1789 C C . ASN A 1 219 ? 9.800 2.524 5.397 1.00 83.19 219 ASN A C 1
ATOM 1791 O O . ASN A 1 219 ? 9.479 1.623 6.167 1.00 83.19 219 ASN A O 1
ATOM 1795 N N . SER A 1 220 ? 10.420 3.629 5.808 1.00 81.94 220 SER A N 1
ATOM 1796 C CA . SER A 1 220 ? 10.778 3.876 7.210 1.00 81.94 220 SER A CA 1
ATOM 1797 C C . SER A 1 220 ? 9.679 4.577 8.008 1.00 81.94 220 SER A C 1
ATOM 1799 O O . SER A 1 220 ? 9.752 4.628 9.230 1.00 81.94 220 SER A O 1
ATOM 1801 N N . THR A 1 221 ? 8.667 5.136 7.338 1.00 81.75 221 THR A N 1
ATOM 1802 C CA . THR A 1 221 ? 7.598 5.908 7.996 1.00 81.75 221 THR A CA 1
ATOM 1803 C C . THR A 1 221 ? 6.429 5.051 8.469 1.00 81.75 221 THR A C 1
ATOM 1805 O O . THR A 1 221 ? 5.563 5.558 9.175 1.00 81.75 221 THR A O 1
ATOM 1808 N N . GLY A 1 222 ? 6.359 3.784 8.052 1.00 79.94 222 GLY A N 1
ATOM 1809 C CA . GLY A 1 222 ? 5.223 2.894 8.296 1.00 79.94 222 GLY A CA 1
ATOM 1810 C C . GLY A 1 222 ? 3.983 3.219 7.454 1.00 79.94 222 GLY A C 1
ATOM 1811 O O . GLY A 1 222 ? 2.999 2.486 7.503 1.00 79.94 222 GLY A O 1
ATOM 1812 N N . ASN A 1 223 ? 4.012 4.292 6.659 1.00 85.88 223 ASN A N 1
ATOM 1813 C CA . ASN A 1 223 ? 2.881 4.720 5.846 1.00 85.88 223 ASN A CA 1
ATOM 1814 C C . ASN A 1 223 ? 2.913 4.070 4.466 1.00 85.88 223 ASN A C 1
ATOM 1816 O O . ASN A 1 223 ? 3.952 4.022 3.814 1.00 85.88 223 ASN A O 1
ATOM 1820 N N . PHE A 1 224 ? 1.753 3.652 3.963 1.00 88.94 224 PHE A N 1
ATOM 1821 C CA . PHE A 1 224 ? 1.639 3.264 2.562 1.00 88.94 224 PHE A CA 1
ATOM 1822 C C . PHE A 1 224 ? 1.867 4.488 1.658 1.00 88.94 224 PHE A C 1
ATOM 1824 O O . PHE A 1 224 ? 1.150 5.492 1.749 1.00 88.94 224 PHE A O 1
ATOM 1831 N N . CYS A 1 225 ? 2.874 4.401 0.786 1.00 90.88 225 CYS A N 1
ATOM 1832 C CA . CYS A 1 225 ? 3.230 5.451 -0.163 1.00 90.88 225 CYS A CA 1
ATOM 1833 C C . CYS A 1 225 ? 3.226 4.881 -1.579 1.00 90.88 225 CYS A C 1
ATOM 1835 O O . CYS A 1 225 ? 4.090 4.076 -1.932 1.00 90.88 225 CYS A O 1
ATOM 1837 N N . ALA A 1 226 ? 2.257 5.333 -2.374 1.00 92.06 226 ALA A N 1
ATOM 1838 C CA . ALA A 1 226 ? 2.130 5.018 -3.787 1.00 92.06 226 ALA A CA 1
ATOM 1839 C C . ALA A 1 226 ? 2.279 6.281 -4.642 1.00 92.06 226 ALA A C 1
ATOM 1841 O O . ALA A 1 226 ? 1.936 7.393 -4.218 1.00 92.06 226 ALA A O 1
ATOM 1842 N N . ARG A 1 227 ? 2.802 6.095 -5.850 1.00 92.81 227 ARG A N 1
ATOM 1843 C CA . ARG A 1 227 ? 3.069 7.134 -6.838 1.00 92.81 227 ARG A CA 1
ATOM 1844 C C . ARG A 1 227 ? 2.533 6.698 -8.185 1.00 92.81 227 ARG A C 1
ATOM 1846 O O . ARG A 1 227 ? 2.679 5.543 -8.584 1.00 92.81 227 ARG A O 1
ATOM 1853 N N . TYR A 1 228 ? 1.949 7.654 -8.879 1.00 92.88 228 TYR A N 1
ATOM 1854 C CA . TYR A 1 228 ? 1.520 7.479 -10.245 1.00 92.88 228 TYR A CA 1
ATOM 1855 C C . TYR A 1 228 ? 2.720 7.352 -11.182 1.00 92.88 228 TYR A C 1
ATOM 1857 O O . TYR A 1 228 ? 3.634 8.181 -11.145 1.00 92.88 228 TYR A O 1
ATOM 1865 N N . ILE A 1 229 ? 2.700 6.316 -12.021 1.00 90.25 229 ILE A N 1
ATOM 1866 C CA . ILE A 1 229 ? 3.631 6.143 -13.132 1.00 90.25 229 ILE A CA 1
ATOM 1867 C C . ILE A 1 229 ? 2.838 6.275 -14.431 1.00 90.25 229 ILE A C 1
ATOM 1869 O O . ILE A 1 229 ? 1.899 5.525 -14.671 1.00 90.25 229 ILE A O 1
ATOM 1873 N N . LYS A 1 230 ? 3.220 7.234 -15.278 1.00 87.88 230 LYS A N 1
ATOM 1874 C CA . LYS A 1 230 ? 2.521 7.522 -16.543 1.00 87.88 230 LYS A CA 1
ATOM 1875 C C . LYS A 1 230 ? 2.703 6.418 -17.603 1.00 87.88 230 LYS A C 1
ATOM 1877 O O . LYS A 1 230 ? 2.009 6.407 -18.609 1.00 87.88 230 LYS A O 1
ATOM 1882 N N . GLY A 1 231 ? 3.645 5.499 -17.391 1.00 88.81 231 GLY A N 1
ATOM 1883 C CA . GLY A 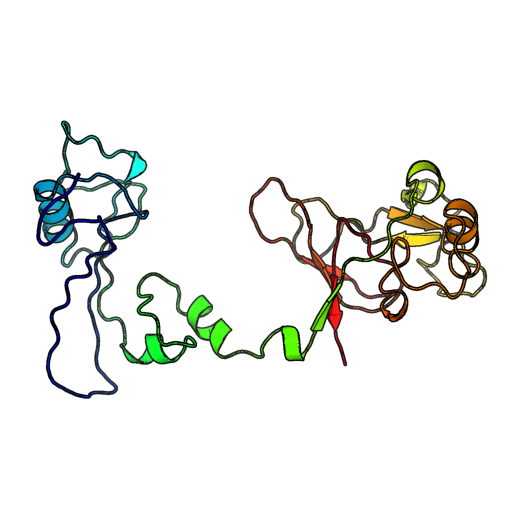1 231 ? 4.106 4.539 -18.396 1.00 88.81 231 GLY A CA 1
ATOM 1884 C C . GLY A 1 231 ? 5.420 4.973 -19.046 1.00 88.81 231 GLY A C 1
ATOM 1885 O O . GLY A 1 231 ? 6.082 5.896 -18.570 1.00 88.81 231 GLY A O 1
ATOM 1886 N N . GLY A 1 232 ? 5.842 4.260 -20.091 1.00 90.44 232 GLY A N 1
ATOM 1887 C CA . GLY A 1 232 ? 7.118 4.496 -20.783 1.00 90.44 232 GLY A CA 1
ATOM 1888 C C . GLY A 1 232 ? 8.371 4.084 -19.997 1.00 90.44 232 GLY A C 1
ATOM 1889 O O . GLY A 1 232 ? 9.480 4.272 -20.484 1.00 90.44 232 GLY A O 1
ATOM 1890 N N . GLY A 1 233 ? 8.211 3.485 -18.813 1.00 92.00 233 GLY A N 1
ATOM 1891 C CA . GLY A 1 233 ? 9.306 3.021 -17.959 1.00 92.00 233 GLY A CA 1
ATOM 1892 C C . GLY A 1 233 ? 9.156 1.587 -17.456 1.00 92.00 233 GLY A C 1
ATOM 1893 O O . GLY A 1 233 ? 8.155 0.913 -17.689 1.00 92.00 233 GLY A O 1
ATOM 1894 N N . ILE A 1 234 ? 10.161 1.126 -16.723 1.00 95.19 234 ILE A N 1
ATOM 1895 C CA . ILE A 1 234 ? 10.243 -0.202 -16.113 1.00 95.19 234 ILE A CA 1
ATOM 1896 C C . ILE A 1 234 ? 10.240 -0.033 -14.595 1.00 95.19 234 ILE A C 1
ATOM 1898 O O . ILE A 1 234 ? 10.914 0.843 -14.068 1.00 95.19 234 ILE A O 1
ATOM 1902 N N . PHE A 1 235 ? 9.504 -0.873 -13.874 1.00 95.12 235 PHE A N 1
ATOM 1903 C CA . PHE A 1 235 ? 9.467 -0.857 -12.411 1.00 95.12 235 PHE A CA 1
ATOM 1904 C C . PHE A 1 235 ? 10.376 -1.935 -11.825 1.00 95.12 235 PHE A C 1
ATOM 1906 O O . PHE A 1 235 ? 10.570 -2.991 -12.434 1.00 95.12 235 PHE A O 1
ATOM 1913 N N . ASP A 1 236 ? 10.946 -1.670 -10.650 1.00 94.38 236 ASP A N 1
ATOM 1914 C CA . ASP A 1 236 ? 11.853 -2.595 -9.976 1.00 94.38 236 ASP A CA 1
ATOM 1915 C C . ASP A 1 236 ? 11.166 -3.447 -8.900 1.00 94.38 236 ASP A C 1
ATOM 1917 O O . ASP A 1 236 ? 9.957 -3.385 -8.671 1.00 94.38 236 ASP A O 1
ATOM 1921 N N . ASN A 1 237 ? 11.939 -4.311 -8.246 1.00 93.25 237 ASN A N 1
ATOM 1922 C CA . ASN A 1 237 ? 11.440 -5.090 -7.114 1.00 93.25 237 ASN A CA 1
ATOM 1923 C C . ASN A 1 237 ? 11.228 -4.250 -5.842 1.00 93.25 237 ASN A C 1
ATOM 1925 O O . ASN A 1 237 ? 10.396 -4.607 -5.016 1.00 93.25 237 ASN A O 1
ATOM 1929 N N . GLY A 1 238 ? 11.982 -3.161 -5.655 1.00 92.12 238 GLY A N 1
ATOM 1930 C CA . GLY A 1 238 ? 11.803 -2.250 -4.522 1.00 92.12 238 GLY A CA 1
ATOM 1931 C C . GLY A 1 238 ? 10.561 -1.364 -4.655 1.00 92.12 238 GLY A C 1
ATOM 1932 O O . GLY A 1 238 ? 10.045 -0.886 -3.644 1.00 92.12 238 GLY A O 1
ATOM 1933 N N . GLY A 1 239 ? 10.085 -1.150 -5.881 1.00 92.75 239 GLY A N 1
ATOM 1934 C CA . GLY A 1 239 ? 8.894 -0.399 -6.249 1.00 92.75 239 GLY A CA 1
ATOM 1935 C C . GLY A 1 239 ? 7.883 -1.265 -6.999 1.00 92.75 239 GLY A C 1
ATOM 1936 O O . GLY A 1 239 ? 7.604 -0.974 -8.170 1.00 92.75 239 GLY A O 1
ATOM 1937 N N . PRO A 1 240 ? 7.323 -2.326 -6.377 1.00 93.94 240 PRO A N 1
ATOM 1938 C CA . PRO A 1 240 ? 6.254 -3.091 -6.996 1.00 93.94 240 PRO A CA 1
ATOM 1939 C C . PRO A 1 240 ? 5.114 -2.169 -7.417 1.00 93.94 240 PRO A C 1
ATOM 1941 O O . PRO A 1 240 ? 4.906 -1.094 -6.853 1.00 93.94 240 PRO A O 1
ATOM 1944 N N . THR A 1 241 ? 4.389 -2.580 -8.446 1.00 94.88 241 THR A N 1
ATOM 1945 C CA . THR A 1 241 ? 3.442 -1.698 -9.121 1.00 94.88 241 THR A CA 1
ATOM 1946 C C . THR A 1 241 ? 2.100 -2.388 -9.288 1.00 94.88 241 THR A C 1
ATOM 1948 O O . THR A 1 241 ? 2.033 -3.550 -9.694 1.00 94.88 241 THR A O 1
ATOM 1951 N N . PHE A 1 242 ? 1.027 -1.664 -8.967 1.00 94.56 242 PHE A N 1
ATOM 1952 C CA . PHE A 1 242 ? -0.324 -1.996 -9.398 1.00 94.56 242 PHE A CA 1
ATOM 1953 C C . PH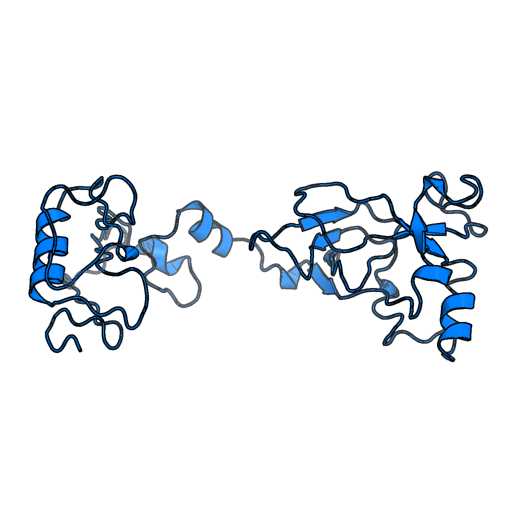E A 1 242 ? -0.495 -1.545 -10.842 1.00 94.56 242 PHE A C 1
ATOM 1955 O O . PHE A 1 242 ? -0.443 -0.352 -11.136 1.00 94.56 242 PHE A O 1
ATOM 1962 N N . LEU A 1 243 ? -0.671 -2.508 -11.735 1.00 93.19 243 LEU A N 1
ATOM 1963 C CA . LEU A 1 243 ? -0.785 -2.271 -13.168 1.00 93.19 243 LEU A CA 1
ATOM 1964 C C . LEU A 1 243 ? -2.228 -2.463 -13.586 1.00 93.19 243 LEU A C 1
ATOM 1966 O O . LEU A 1 243 ? -2.815 -3.516 -13.316 1.00 93.19 243 LEU A O 1
ATOM 1970 N N . VAL A 1 244 ? -2.771 -1.438 -14.227 1.00 82.00 244 VAL A N 1
ATOM 1971 C CA . VAL A 1 244 ? -4.150 -1.406 -14.704 1.00 82.00 244 VAL A CA 1
ATOM 1972 C C . VAL A 1 244 ? -4.333 -2.477 -15.789 1.00 82.00 244 VAL A C 1
ATOM 1974 O O . VAL A 1 244 ? -3.460 -2.669 -16.638 1.00 82.00 244 VAL A O 1
ATOM 1977 N N . MET A 1 245 ? -5.429 -3.235 -15.709 1.00 73.88 245 MET A N 1
ATOM 1978 C CA . MET A 1 245 ? -5.726 -4.353 -16.622 1.00 73.88 245 MET A CA 1
ATOM 1979 C C . MET A 1 245 ? -6.548 -3.962 -17.861 1.00 73.88 245 MET A C 1
ATOM 1981 O O . MET A 1 245 ? -6.896 -4.854 -18.632 1.00 73.88 245 MET A O 1
ATOM 1985 N N . ILE A 1 246 ? -6.867 -2.675 -18.011 1.00 59.31 246 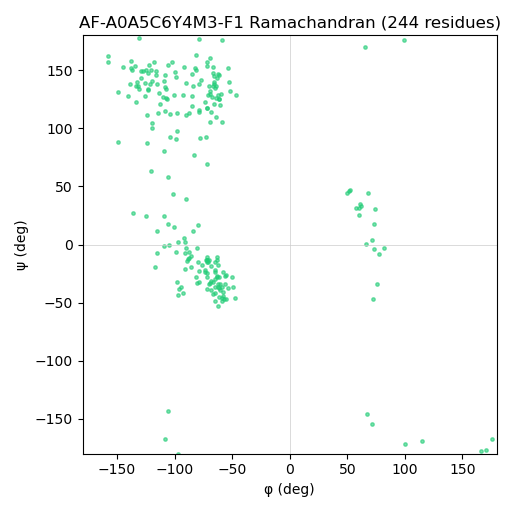ILE A N 1
ATOM 1986 C CA . ILE A 1 246 ? -7.725 -2.127 -19.072 1.00 59.31 246 ILE A CA 1
ATOM 1987 C C . ILE A 1 246 ? -7.002 -2.157 -20.423 1.00 59.31 246 ILE A C 1
ATOM 1989 O O . ILE A 1 246 ? -5.777 -1.883 -20.445 1.00 59.31 246 ILE A O 1
#

Mean predicted aligned error: 8.11 Å

Secondary structure (DSSP, 8-state):
---STT-TTTT-------S---TT-EEEEE---SSTT----HHHHHHHHHHHTT-TT-EE-GGG--TTT---TT--SSSEE-EEEEEETHHHHTSTT-----SS-HHHHHHTTS--HHHHEEEE--B--S-HHHHEEEGGGS-GGGBTTT---TT--EEEEE-------BS--TTEEEE-HHHHHHHHHHTT--TT--STTSTTGGGTT--EEEE-SS-SS-S--EEEE-SSSEEBSSS-EEEE--